Protein AF-A0AAW1NKR0-F1 (afdb_monomer_lite)

Structure (mmCIF, N/CA/C/O backbone):
data_AF-A0AAW1NKR0-F1
#
_entry.id   AF-A0AAW1NKR0-F1
#
loop_
_atom_site.group_PDB
_atom_site.id
_atom_site.type_symbol
_atom_site.label_atom_id
_atom_site.label_alt_id
_atom_site.label_comp_id
_atom_site.label_asym_id
_atom_site.label_entity_id
_atom_site.label_seq_id
_atom_site.pdbx_PDB_ins_code
_atom_site.Cartn_x
_atom_site.Cartn_y
_atom_site.Cartn_z
_atom_site.occupancy
_atom_site.B_iso_or_equiv
_atom_site.auth_seq_id
_atom_site.auth_comp_id
_atom_site.auth_asym_id
_atom_site.auth_atom_id
_atom_site.pdbx_PDB_model_num
ATOM 1 N N . MET A 1 1 ? -26.639 -20.267 30.878 1.00 44.53 1 MET A N 1
ATOM 2 C CA . MET A 1 1 ? -25.436 -19.594 30.332 1.00 44.53 1 MET A CA 1
ATOM 3 C C . MET A 1 1 ? -24.760 -20.551 29.365 1.00 44.53 1 MET A C 1
ATOM 5 O O . MET A 1 1 ? -24.481 -21.671 29.768 1.00 44.53 1 MET A O 1
ATOM 9 N N . LYS A 1 2 ? -24.568 -20.175 28.093 1.00 48.88 2 LYS A N 1
ATOM 10 C CA . LYS A 1 2 ? -23.784 -21.007 27.164 1.00 48.88 2 LYS A CA 1
ATOM 11 C C . LYS A 1 2 ? -22.306 -20.902 27.568 1.00 48.88 2 LYS A C 1
ATOM 13 O O . LYS A 1 2 ? -21.864 -19.777 27.802 1.00 48.88 2 LYS A O 1
ATOM 18 N N . PRO A 1 3 ? -21.563 -22.015 27.682 1.00 51.84 3 PRO A N 1
ATOM 19 C CA . PRO A 1 3 ? -20.140 -21.959 27.984 1.00 51.84 3 PRO A CA 1
ATOM 20 C C . PRO A 1 3 ? -19.442 -21.137 26.900 1.00 51.84 3 PRO A C 1
ATOM 22 O O . PRO A 1 3 ? -19.613 -21.393 25.705 1.00 51.84 3 PRO A O 1
ATOM 25 N N . VAL A 1 4 ? -18.698 -20.117 27.324 1.00 53.75 4 VAL A N 1
ATOM 26 C CA . VAL A 1 4 ? -17.799 -19.365 26.448 1.00 53.75 4 VAL A CA 1
ATOM 27 C C . VAL A 1 4 ? -16.728 -20.361 26.012 1.00 53.75 4 VAL A C 1
ATOM 29 O O . VAL A 1 4 ? -15.866 -20.725 26.808 1.00 53.75 4 VAL A O 1
ATOM 32 N N . LYS A 1 5 ? -16.848 -20.889 24.787 1.00 53.78 5 LYS A N 1
ATOM 33 C CA . LYS A 1 5 ? -15.846 -21.790 24.206 1.00 53.78 5 LYS A CA 1
ATOM 34 C C . LYS A 1 5 ? -14.480 -21.098 24.238 1.00 53.78 5 LYS A C 1
ATOM 36 O O . LYS A 1 5 ? -14.404 -19.884 24.057 1.00 53.78 5 LYS A O 1
ATOM 41 N N . ALA A 1 6 ? -13.447 -21.879 24.545 1.00 50.78 6 ALA A N 1
ATOM 42 C CA . ALA A 1 6 ? -12.093 -21.425 24.832 1.00 50.78 6 ALA A CA 1
ATOM 43 C C . ALA A 1 6 ? -11.589 -20.412 23.790 1.00 50.78 6 ALA A C 1
ATOM 45 O O . ALA A 1 6 ? -11.436 -20.716 22.615 1.00 50.78 6 ALA A O 1
ATOM 46 N N . VAL A 1 7 ? -11.346 -19.193 24.263 1.00 56.97 7 VAL A N 1
ATOM 47 C CA . VAL A 1 7 ? -10.997 -18.002 23.474 1.00 56.97 7 VAL A CA 1
ATOM 48 C C . VAL A 1 7 ? -9.536 -18.004 22.993 1.00 56.97 7 VAL A C 1
ATOM 50 O O . VAL A 1 7 ? -9.164 -17.205 22.135 1.00 56.97 7 VAL A O 1
ATOM 53 N N . ASP A 1 8 ? -8.676 -18.865 23.542 1.00 57.19 8 ASP A N 1
ATOM 54 C CA . ASP A 1 8 ? -7.238 -18.804 23.248 1.00 57.19 8 ASP A CA 1
ATOM 55 C C . ASP A 1 8 ? -6.857 -19.365 21.867 1.00 57.19 8 ASP A C 1
ATOM 57 O O . ASP A 1 8 ? -5.881 -18.886 21.285 1.00 57.19 8 ASP A O 1
ATOM 61 N N . GLU A 1 9 ? -7.646 -20.275 21.278 1.00 55.16 9 GLU A N 1
ATOM 62 C CA . GLU A 1 9 ? -7.376 -20.765 19.914 1.00 55.16 9 GLU A CA 1
ATOM 63 C C . GLU A 1 9 ? -7.583 -19.683 18.839 1.00 55.16 9 GLU A C 1
ATOM 65 O O . GLU A 1 9 ? -6.919 -19.697 17.808 1.00 55.16 9 GLU A O 1
ATOM 70 N N . ASP A 1 10 ? -8.402 -18.661 19.089 1.00 66.19 10 ASP A N 1
ATOM 71 C CA . ASP A 1 10 ? -8.701 -17.638 18.078 1.00 66.19 10 ASP A CA 1
ATOM 72 C C . ASP A 1 10 ? -7.603 -16.564 17.940 1.00 66.19 10 ASP A C 1
ATOM 74 O O . ASP A 1 10 ? -7.583 -15.785 16.976 1.00 66.19 10 ASP A O 1
ATOM 78 N N . ARG A 1 11 ? -6.664 -16.482 18.894 1.00 68.50 11 ARG A N 1
ATOM 79 C CA . ARG A 1 11 ? -5.670 -15.394 18.945 1.00 68.50 11 ARG A CA 1
ATOM 80 C C . ARG A 1 11 ? -4.613 -15.509 17.852 1.00 68.50 11 ARG A C 1
ATOM 82 O O . ARG A 1 11 ? -4.328 -14.516 17.180 1.00 68.50 11 ARG A O 1
ATOM 89 N N . TRP A 1 12 ? -4.050 -16.700 17.654 1.00 73.19 12 TRP A N 1
ATOM 90 C CA . TRP A 1 12 ? -3.050 -16.933 16.607 1.00 73.19 12 TRP A CA 1
ATOM 91 C C . TRP A 1 12 ? -3.692 -16.862 15.220 1.00 73.19 12 TRP A C 1
ATOM 93 O O . TRP A 1 12 ? -3.146 -16.208 14.331 1.00 73.19 12 TRP A O 1
ATOM 103 N N . LEU A 1 13 ? -4.901 -17.416 15.080 1.00 77.00 13 LEU A N 1
ATOM 104 C CA . LEU A 1 13 ? -5.716 -17.336 13.871 1.00 77.00 13 LEU A CA 1
ATOM 105 C C . LEU A 1 13 ? -5.988 -15.888 13.473 1.00 77.00 13 LEU A C 1
ATOM 107 O O . LEU A 1 13 ? -5.824 -15.555 12.309 1.00 77.00 13 LEU A O 1
ATOM 111 N N . THR A 1 14 ? -6.298 -14.996 14.417 1.00 73.56 14 THR A N 1
ATOM 112 C CA . THR A 1 14 ? -6.519 -13.568 14.125 1.00 73.56 14 THR A CA 1
ATOM 113 C C . THR A 1 14 ? -5.266 -12.883 13.570 1.00 73.56 14 THR A C 1
ATOM 115 O O . THR A 1 14 ? -5.358 -12.096 12.622 1.00 73.56 14 THR A O 1
ATOM 118 N N . CYS A 1 15 ? -4.088 -13.181 14.126 1.00 75.19 15 CYS A N 1
ATOM 119 C CA . CYS A 1 15 ? -2.818 -12.660 13.615 1.00 75.19 15 CYS A CA 1
ATOM 120 C C . CYS A 1 15 ? -2.495 -13.215 12.227 1.00 75.19 15 CYS A C 1
ATOM 122 O O . CYS A 1 15 ? -2.075 -12.463 11.347 1.00 75.19 15 CYS A O 1
ATOM 124 N N . LEU A 1 16 ? -2.745 -14.508 12.013 1.00 79.88 16 LEU A N 1
ATOM 125 C CA . LEU A 1 16 ? -2.577 -15.156 10.718 1.00 79.88 16 LEU A CA 1
ATOM 126 C C . LEU A 1 16 ? -3.521 -14.541 9.676 1.00 79.88 16 LEU A C 1
ATOM 128 O O . LEU A 1 16 ? -3.085 -14.130 8.605 1.00 79.88 16 LEU A O 1
ATOM 132 N N . TYR A 1 17 ? -4.794 -14.369 10.027 1.00 79.19 17 TYR A N 1
ATOM 133 C CA . TYR A 1 17 ? -5.806 -13.752 9.173 1.00 79.19 17 TYR A CA 1
ATOM 134 C C . TYR A 1 17 ? -5.450 -12.306 8.829 1.00 79.19 17 TYR A C 1
ATOM 136 O O . TYR A 1 17 ? -5.592 -11.888 7.690 1.00 79.19 17 TYR A O 1
ATOM 144 N N . SER A 1 18 ? -4.920 -11.547 9.788 1.00 79.75 18 SER A N 1
ATOM 145 C CA . SER A 1 18 ? -4.473 -10.169 9.551 1.00 79.75 18 SER A CA 1
ATOM 146 C C . SER A 1 18 ? -3.235 -10.096 8.654 1.00 79.75 18 SER A C 1
ATOM 148 O O . SER A 1 18 ? -3.031 -9.088 7.983 1.00 79.75 18 SER A O 1
ATOM 150 N N . ARG A 1 19 ? -2.409 -11.150 8.629 1.00 77.81 19 ARG A N 1
ATOM 151 C CA . ARG A 1 19 ? -1.228 -11.248 7.764 1.00 77.81 19 ARG A CA 1
ATOM 152 C C . ARG A 1 19 ? -1.582 -11.672 6.340 1.00 77.81 19 ARG A C 1
ATOM 154 O O . ARG A 1 19 ? -1.070 -11.073 5.403 1.00 77.81 19 ARG A O 1
ATOM 161 N N . TYR A 1 20 ? -2.429 -12.686 6.182 1.00 83.50 20 TYR A N 1
ATOM 162 C CA . TYR A 1 20 ? -2.741 -13.282 4.877 1.00 83.50 20 TYR A CA 1
ATOM 163 C C . TYR A 1 20 ? -3.999 -12.699 4.220 1.00 83.50 20 TYR A C 1
ATOM 165 O O . TYR A 1 20 ? -4.106 -12.690 2.999 1.00 83.50 20 TYR A O 1
ATOM 173 N N . LEU A 1 21 ? -4.942 -12.184 5.013 1.00 84.12 21 LEU A N 1
ATOM 174 C CA . LEU A 1 21 ? -6.218 -11.613 4.567 1.00 84.12 21 LEU A CA 1
ATOM 175 C C . LEU A 1 21 ? -6.488 -10.253 5.251 1.00 84.12 21 LEU A C 1
ATOM 177 O O . LEU A 1 21 ? -7.535 -10.060 5.888 1.00 84.12 21 LEU A O 1
ATOM 181 N N . PRO A 1 22 ? -5.567 -9.274 5.122 1.00 79.75 22 PRO A N 1
ATOM 182 C CA . PRO A 1 22 ? -5.670 -7.985 5.808 1.00 79.75 22 PRO A CA 1
ATOM 183 C C . PRO A 1 22 ? -6.947 -7.216 5.444 1.00 79.75 22 PRO A C 1
ATOM 185 O O . PRO A 1 22 ? -7.527 -6.553 6.301 1.00 79.75 22 PRO A O 1
ATOM 188 N N . CYS A 1 23 ? -7.448 -7.349 4.210 1.00 79.88 23 CYS A N 1
ATOM 189 C CA . CYS A 1 23 ? -8.689 -6.706 3.772 1.00 79.88 23 CYS A CA 1
ATOM 190 C C . CYS A 1 23 ? -9.921 -7.209 4.543 1.00 79.88 23 CYS A C 1
ATOM 192 O O . CYS A 1 23 ? -10.756 -6.407 4.964 1.00 79.88 23 CYS A O 1
ATOM 194 N N . VAL A 1 24 ? -10.020 -8.520 4.784 1.00 81.31 24 VAL A N 1
ATOM 195 C CA . VAL A 1 24 ? -11.147 -9.134 5.502 1.00 81.31 24 VAL A CA 1
ATOM 196 C C . VAL A 1 24 ? -11.080 -8.804 6.988 1.00 81.31 24 VAL A C 1
ATOM 198 O O . VAL A 1 24 ? -12.100 -8.484 7.603 1.00 81.31 24 VAL A O 1
ATOM 201 N N . ALA A 1 25 ? -9.883 -8.826 7.573 1.00 83.12 25 ALA A N 1
ATOM 202 C CA . ALA A 1 25 ? -9.690 -8.442 8.965 1.00 83.12 25 ALA A CA 1
ATOM 203 C C . ALA A 1 25 ? -9.980 -6.941 9.182 1.00 83.12 25 ALA A C 1
ATOM 205 O O . ALA A 1 25 ? -10.711 -6.584 10.110 1.00 83.12 25 ALA A O 1
ATOM 206 N N . PHE A 1 26 ? -9.546 -6.064 8.269 1.00 83.94 26 PHE A N 1
ATOM 207 C CA . PHE A 1 26 ? -9.890 -4.640 8.291 1.00 83.94 26 PHE A CA 1
ATOM 208 C C . PHE A 1 26 ? -11.403 -4.419 8.161 1.00 83.94 26 PHE A C 1
ATOM 210 O O . PHE A 1 26 ? -12.001 -3.695 8.961 1.00 83.94 26 PHE A O 1
ATOM 217 N N . ALA A 1 27 ? -12.056 -5.078 7.200 1.00 79.94 27 ALA A N 1
ATOM 218 C CA . ALA A 1 27 ? -13.508 -5.046 7.010 1.00 79.94 27 ALA A CA 1
ATOM 219 C C . ALA A 1 27 ? -14.278 -5.547 8.247 1.00 79.94 27 ALA A C 1
ATOM 221 O O . ALA A 1 27 ? -15.289 -4.968 8.646 1.00 79.94 27 ALA A O 1
ATOM 222 N N . SER A 1 28 ? -13.779 -6.588 8.907 1.00 82.75 28 SER A N 1
ATOM 223 C CA . SER A 1 28 ? -14.388 -7.137 10.121 1.00 82.75 28 SER A CA 1
ATOM 224 C C . SER A 1 28 ? -14.302 -6.156 11.290 1.00 82.75 28 SER A C 1
ATOM 226 O O . SER A 1 28 ? -15.307 -5.899 11.959 1.00 82.75 28 SER A O 1
ATOM 228 N N . ASN A 1 29 ? -13.137 -5.534 11.493 1.00 84.12 29 ASN A N 1
ATOM 229 C CA . ASN A 1 29 ? -12.949 -4.486 12.502 1.00 84.12 29 ASN A CA 1
ATOM 230 C C . ASN A 1 29 ? -13.819 -3.262 12.208 1.00 84.12 29 ASN A C 1
ATOM 232 O O . ASN A 1 29 ? -14.378 -2.648 13.119 1.00 84.12 29 ASN A O 1
ATOM 236 N N . SER A 1 30 ? -14.007 -2.963 10.922 1.00 80.75 30 SER A N 1
ATOM 237 C CA . SER A 1 30 ? -14.878 -1.891 10.452 1.00 80.75 30 SER A CA 1
ATOM 238 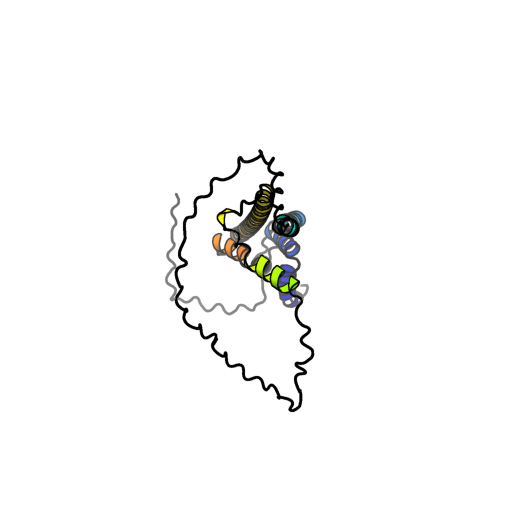C C . SER A 1 30 ? -16.305 -2.034 10.937 1.00 80.75 30 SER A C 1
ATOM 240 O O . SER A 1 30 ? -16.845 -1.127 11.575 1.00 80.75 30 SER A O 1
ATOM 242 N N . LYS A 1 31 ? -16.888 -3.199 10.647 1.00 81.56 31 LYS A N 1
ATOM 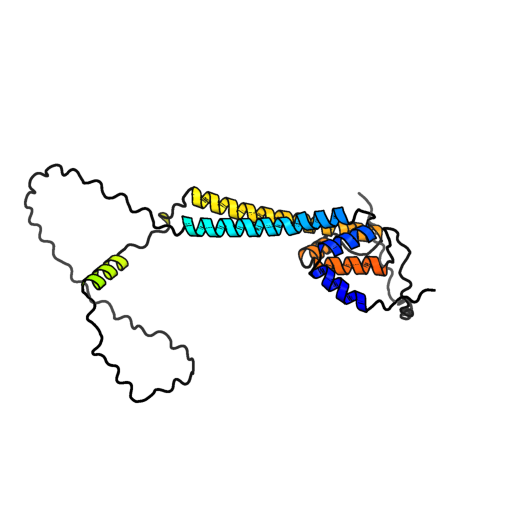243 C CA . LYS A 1 31 ? -18.264 -3.533 10.990 1.00 81.56 31 LYS A CA 1
ATOM 244 C C . LYS A 1 31 ? -18.466 -3.479 12.502 1.00 81.56 31 LYS A C 1
ATOM 246 O O . LYS A 1 31 ? -19.413 -2.858 12.978 1.00 81.56 31 LYS A O 1
ATOM 251 N N . ARG A 1 32 ? -17.526 -4.066 13.253 1.00 81.31 32 ARG A N 1
ATOM 252 C CA . ARG A 1 32 ? -17.563 -4.115 14.720 1.00 81.31 32 ARG A CA 1
ATOM 253 C C . ARG A 1 32 ? -17.467 -2.730 15.355 1.00 81.31 32 ARG A C 1
ATOM 255 O O . ARG A 1 32 ? -18.200 -2.466 16.293 1.00 81.31 32 ARG A O 1
ATOM 262 N N . GLY A 1 33 ? -16.599 -1.845 14.867 1.00 77.31 33 GLY A N 1
ATOM 263 C CA . GLY A 1 33 ? -16.342 -0.552 15.511 1.00 77.31 33 GLY A CA 1
ATOM 264 C C . GLY A 1 33 ? -17.253 0.601 15.081 1.00 77.31 33 GLY A C 1
ATOM 265 O O . GLY A 1 33 ? -17.670 1.424 15.906 1.00 77.31 33 GLY A O 1
ATOM 266 N N . LEU A 1 34 ? -17.554 0.683 13.782 1.00 79.38 34 LEU A N 1
ATOM 267 C CA . LEU A 1 34 ? -18.109 1.887 13.154 1.00 79.38 34 LEU A CA 1
ATOM 268 C C . LEU A 1 34 ? -19.495 1.699 12.521 1.00 79.38 34 LEU A C 1
ATOM 270 O O . LEU A 1 34 ? -19.998 2.656 11.944 1.00 79.38 34 LEU A O 1
ATOM 274 N N . ARG A 1 35 ? -20.137 0.523 12.640 1.00 82.88 35 ARG A N 1
ATOM 275 C CA . ARG A 1 35 ? -21.450 0.232 12.010 1.00 82.88 35 ARG A CA 1
ATOM 276 C C . ARG A 1 35 ? -21.483 0.425 10.489 1.00 82.88 35 ARG A C 1
ATOM 278 O O . ARG A 1 35 ? -22.546 0.549 9.892 1.00 82.88 35 ARG A O 1
ATOM 285 N N . SER A 1 36 ? -20.327 0.440 9.845 1.00 83.62 36 SER A N 1
ATOM 286 C CA . SER A 1 36 ? -20.216 0.642 8.409 1.00 83.62 36 SER A CA 1
ATOM 287 C C . SER A 1 36 ? -20.220 -0.682 7.645 1.00 83.62 36 SER A C 1
ATOM 289 O O . SER A 1 36 ? -19.942 -1.748 8.204 1.00 83.62 36 SER A O 1
ATOM 291 N N . SER A 1 37 ? -20.533 -0.617 6.346 1.00 87.25 37 SER A N 1
ATOM 292 C CA . SER A 1 37 ? -20.538 -1.797 5.478 1.00 87.25 37 SER A CA 1
ATOM 293 C C . SER A 1 37 ? -19.139 -2.433 5.427 1.00 87.25 37 SER A C 1
ATOM 295 O O . SER A 1 37 ? -18.186 -1.761 5.015 1.00 87.25 37 SER A O 1
ATOM 297 N N . PRO A 1 38 ? -18.978 -3.714 5.817 1.00 84.62 38 PRO A N 1
ATOM 298 C CA . PRO A 1 38 ? -17.682 -4.393 5.765 1.00 84.62 38 PRO A CA 1
ATOM 299 C C . PRO A 1 38 ? -17.153 -4.474 4.331 1.00 84.62 38 PRO A C 1
ATOM 301 O O . PRO A 1 38 ? -15.963 -4.270 4.106 1.00 84.62 38 PRO A O 1
ATOM 304 N N . TRP A 1 39 ? -18.045 -4.698 3.362 1.00 87.31 39 TRP A N 1
ATOM 305 C CA . TRP A 1 39 ? -17.707 -4.784 1.944 1.00 87.31 39 TRP A CA 1
ATOM 306 C C . TRP A 1 39 ? -17.063 -3.501 1.434 1.00 87.31 39 TRP A C 1
ATOM 308 O O . TRP A 1 39 ? -16.012 -3.562 0.806 1.00 87.31 39 TRP A O 1
ATOM 318 N N . LEU A 1 40 ? -17.630 -2.341 1.782 1.00 87.44 40 LEU A N 1
ATOM 319 C CA . LEU A 1 40 ? -17.091 -1.047 1.364 1.00 87.44 40 LEU A CA 1
ATOM 320 C C . LEU A 1 40 ? -15.651 -0.855 1.856 1.00 87.44 40 LEU A C 1
ATOM 322 O O . LEU A 1 40 ? -14.781 -0.463 1.087 1.00 87.44 40 LEU A O 1
ATOM 326 N N . HIS A 1 41 ? -15.381 -1.161 3.126 1.00 84.69 41 HIS A N 1
ATOM 327 C CA . HIS A 1 41 ? -14.039 -1.004 3.690 1.00 84.69 41 HIS A CA 1
ATOM 328 C C . HIS A 1 41 ? -13.044 -2.044 3.181 1.00 84.69 41 HIS A C 1
ATOM 330 O O . HIS A 1 41 ? -11.875 -1.710 3.006 1.00 84.69 41 HIS A O 1
ATOM 336 N N . GLY A 1 42 ? -13.488 -3.280 2.949 1.00 83.81 42 GLY A N 1
ATOM 337 C CA . GLY A 1 42 ? -12.657 -4.327 2.359 1.00 83.81 42 GLY A CA 1
ATOM 338 C C . GLY A 1 42 ? -12.259 -3.988 0.924 1.00 83.81 42 GLY A C 1
ATOM 339 O O . GLY A 1 42 ? -11.078 -4.051 0.596 1.00 83.81 42 GLY A O 1
ATOM 340 N N . ILE A 1 43 ? -13.221 -3.550 0.104 1.00 85.62 43 ILE A N 1
ATOM 341 C CA . ILE A 1 43 ? -12.972 -3.086 -1.268 1.00 85.62 43 ILE A CA 1
ATOM 342 C C . ILE A 1 43 ? -12.062 -1.863 -1.249 1.00 85.62 43 ILE A C 1
ATOM 344 O O . ILE A 1 43 ? -11.066 -1.852 -1.958 1.00 85.62 43 ILE A O 1
ATOM 348 N N . LEU A 1 44 ? -12.338 -0.865 -0.405 1.00 85.50 44 LEU A N 1
ATOM 349 C CA . LEU A 1 44 ? -11.493 0.324 -0.309 1.00 85.50 44 LEU A CA 1
ATOM 350 C C . LEU A 1 44 ? -10.054 -0.035 0.088 1.00 85.50 44 LEU A C 1
ATOM 352 O O . LEU A 1 44 ? -9.113 0.492 -0.492 1.00 85.50 44 LEU A O 1
ATOM 356 N N . PHE A 1 45 ? -9.867 -0.969 1.024 1.00 83.56 45 PHE A N 1
ATOM 357 C CA . PHE A 1 45 ? -8.540 -1.464 1.387 1.00 83.56 45 PHE A CA 1
ATOM 358 C C . PHE A 1 45 ? -7.850 -2.162 0.207 1.00 83.56 45 PHE A C 1
ATOM 360 O O . PHE A 1 45 ? -6.683 -1.891 -0.063 1.00 83.56 45 PHE A O 1
ATOM 367 N N . LEU A 1 46 ? -8.561 -3.032 -0.517 1.00 83.31 46 LEU A N 1
ATOM 368 C CA . LEU A 1 46 ? -8.031 -3.724 -1.697 1.00 83.31 46 LEU A CA 1
ATOM 369 C C . LEU A 1 46 ? -7.688 -2.764 -2.833 1.00 83.31 46 LEU A C 1
ATOM 371 O O . LEU A 1 46 ? -6.665 -2.939 -3.480 1.00 83.31 46 LEU A O 1
ATOM 375 N N . VAL A 1 47 ? -8.499 -1.738 -3.067 1.00 82.94 47 VAL A N 1
ATOM 376 C CA . VAL A 1 47 ? -8.200 -0.715 -4.069 1.00 82.94 47 VAL A CA 1
ATOM 377 C C . VAL A 1 47 ? -6.948 0.054 -3.651 1.00 82.94 47 VAL A C 1
ATOM 379 O O . VAL A 1 47 ? -6.012 0.155 -4.431 1.00 82.94 47 VAL A O 1
ATOM 382 N N . LEU A 1 48 ? -6.868 0.520 -2.406 1.00 80.06 48 LEU A N 1
ATOM 383 C CA . LEU A 1 48 ? -5.748 1.350 -1.954 1.00 80.06 48 LEU A CA 1
ATOM 384 C C . LEU A 1 48 ? -4.414 0.588 -1.844 1.00 80.06 48 LEU A C 1
ATOM 386 O O . LEU A 1 48 ? -3.369 1.140 -2.185 1.00 80.06 48 LEU A O 1
ATOM 390 N N . PHE A 1 49 ? -4.427 -0.668 -1.387 1.00 78.44 49 PHE A N 1
ATOM 391 C CA . PHE A 1 49 ? -3.210 -1.479 -1.228 1.00 78.44 49 PHE A CA 1
ATOM 392 C C . PHE A 1 49 ? -2.940 -2.412 -2.417 1.00 78.44 49 PHE A C 1
ATOM 394 O O . PHE A 1 49 ? -1.792 -2.586 -2.817 1.00 78.44 49 PHE A O 1
ATOM 401 N N . GLY A 1 50 ? -3.982 -3.013 -2.989 1.00 79.44 50 GLY A N 1
ATOM 402 C CA . GLY A 1 50 ? -3.877 -3.990 -4.074 1.00 79.44 50 GLY A CA 1
ATOM 403 C C . GLY A 1 50 ? -3.689 -3.357 -5.450 1.00 79.44 50 GLY A C 1
ATOM 404 O O . GLY A 1 50 ? -2.811 -3.801 -6.186 1.00 79.44 50 GLY A O 1
ATOM 405 N N . MET A 1 51 ? -4.430 -2.292 -5.796 1.00 75.38 51 MET A N 1
ATOM 406 C CA . MET A 1 51 ? -4.203 -1.604 -7.081 1.00 75.38 51 MET A CA 1
ATOM 407 C C . MET A 1 51 ? -2.840 -0.923 -7.103 1.00 75.38 51 MET A C 1
ATOM 409 O O . MET A 1 51 ? -2.169 -0.967 -8.126 1.00 75.38 51 MET A O 1
ATOM 413 N N . ALA A 1 52 ? -2.392 -0.360 -5.976 1.00 74.94 52 ALA A N 1
ATOM 414 C CA . ALA A 1 52 ? -1.046 0.195 -5.866 1.00 74.94 52 ALA A CA 1
ATOM 415 C C . ALA A 1 52 ? 0.016 -0.862 -6.193 1.00 74.94 52 ALA A C 1
ATOM 417 O O . ALA A 1 52 ? 0.885 -0.626 -7.023 1.00 74.94 52 ALA A O 1
ATOM 418 N N . TYR A 1 53 ? -0.095 -2.056 -5.608 1.00 79.31 53 TYR A N 1
ATOM 419 C CA . TYR A 1 53 ? 0.826 -3.152 -5.894 1.00 79.31 53 TYR A CA 1
ATOM 420 C C . TYR A 1 53 ? 0.761 -3.616 -7.358 1.00 79.31 53 TYR A C 1
ATOM 422 O O . TYR A 1 53 ? 1.797 -3.798 -7.992 1.00 79.31 53 TYR A O 1
ATOM 430 N N . TRP A 1 54 ? -0.442 -3.768 -7.918 1.00 81.94 54 TRP A N 1
ATOM 431 C CA . TRP A 1 54 ? -0.623 -4.218 -9.301 1.00 81.94 54 TRP A CA 1
ATOM 432 C C . TRP A 1 54 ? -0.096 -3.205 -10.326 1.00 81.94 54 TRP A C 1
ATOM 434 O O . TRP A 1 54 ? 0.593 -3.586 -11.274 1.00 81.94 54 TRP A O 1
ATOM 444 N N . VAL A 1 55 ? -0.358 -1.912 -10.110 1.00 77.75 55 VAL A N 1
ATOM 445 C CA . VAL A 1 55 ? 0.173 -0.822 -10.940 1.00 77.75 55 VAL A CA 1
ATOM 446 C C . VAL A 1 55 ? 1.694 -0.752 -10.817 1.00 77.75 55 VAL A C 1
ATOM 448 O O . VAL A 1 55 ? 2.362 -0.646 -11.841 1.00 77.75 55 VAL A O 1
ATOM 451 N N . ALA A 1 56 ? 2.252 -0.889 -9.607 1.00 77.81 56 ALA A N 1
ATOM 452 C CA . ALA A 1 56 ? 3.700 -0.941 -9.399 1.00 77.81 56 ALA A CA 1
ATOM 453 C C . ALA A 1 56 ? 4.344 -2.080 -10.196 1.00 77.81 56 ALA A C 1
ATOM 455 O O . ALA A 1 56 ? 5.301 -1.861 -10.933 1.00 77.81 56 ALA A O 1
ATOM 456 N N . ALA A 1 57 ? 3.801 -3.293 -10.064 1.00 80.94 57 ALA A N 1
ATOM 457 C CA . ALA A 1 57 ? 4.328 -4.484 -10.719 1.00 80.94 57 ALA A CA 1
ATOM 458 C C . ALA A 1 57 ? 4.244 -4.373 -12.247 1.00 80.94 57 ALA A C 1
ATOM 460 O O . ALA A 1 57 ? 5.210 -4.680 -12.943 1.00 80.94 57 ALA A O 1
ATOM 461 N N . SER A 1 58 ? 3.117 -3.877 -12.764 1.00 82.00 58 SER A N 1
ATOM 462 C CA . SER A 1 58 ? 2.910 -3.699 -14.204 1.00 82.00 58 SER A CA 1
ATOM 463 C C . SER A 1 58 ? 3.819 -2.612 -14.777 1.00 82.00 58 SER A C 1
ATOM 465 O O . SER A 1 58 ? 4.418 -2.806 -15.832 1.00 82.00 58 SER A O 1
ATOM 467 N N . ALA A 1 59 ? 3.980 -1.490 -14.069 1.00 78.88 59 ALA A N 1
ATOM 468 C CA . ALA A 1 59 ? 4.876 -0.415 -14.482 1.00 78.88 59 ALA A CA 1
ATOM 469 C C . ALA A 1 59 ? 6.348 -0.838 -14.424 1.00 78.88 59 ALA A C 1
ATOM 471 O O . ALA A 1 59 ? 7.105 -0.519 -15.335 1.00 78.88 59 ALA A O 1
ATOM 472 N N . LEU A 1 60 ? 6.749 -1.589 -13.394 1.00 80.88 60 LEU A N 1
ATOM 473 C CA . LEU A 1 60 ? 8.100 -2.133 -13.271 1.00 80.88 60 LEU A CA 1
ATOM 474 C C . LEU A 1 60 ? 8.406 -3.119 -14.405 1.00 80.88 60 LEU A C 1
ATOM 476 O O . LEU A 1 60 ? 9.474 -3.030 -15.001 1.00 80.88 60 LEU A O 1
ATOM 480 N N . ALA A 1 61 ? 7.466 -4.010 -14.734 1.00 81.12 61 ALA A N 1
ATOM 481 C CA . ALA A 1 61 ? 7.610 -4.949 -15.844 1.00 81.12 61 ALA A CA 1
ATOM 482 C C . ALA A 1 61 ? 7.674 -4.230 -17.202 1.00 81.12 61 ALA A C 1
ATOM 484 O O . ALA A 1 61 ? 8.546 -4.511 -18.018 1.00 81.12 61 ALA A O 1
ATOM 485 N N . ALA A 1 62 ? 6.793 -3.258 -17.448 1.00 77.94 62 ALA A N 1
ATOM 486 C CA . ALA A 1 62 ? 6.804 -2.498 -18.696 1.00 77.94 62 ALA A CA 1
ATOM 487 C C . ALA A 1 62 ? 8.072 -1.639 -18.841 1.00 77.94 62 ALA A C 1
ATOM 489 O O . ALA A 1 62 ? 8.641 -1.544 -19.928 1.00 77.94 62 ALA A O 1
ATOM 490 N N . ALA A 1 63 ? 8.534 -1.023 -17.752 1.00 77.12 63 ALA A N 1
ATOM 491 C CA . ALA A 1 63 ? 9.746 -0.218 -17.759 1.00 77.12 63 ALA A CA 1
ATOM 492 C C . ALA A 1 63 ? 10.997 -1.078 -17.944 1.00 77.12 63 ALA A C 1
ATOM 494 O O . ALA A 1 63 ? 11.859 -0.701 -18.729 1.00 77.12 63 ALA A O 1
ATOM 495 N N . SER A 1 64 ? 11.101 -2.239 -17.290 1.00 77.38 64 SER A N 1
ATOM 496 C CA . SER A 1 64 ? 12.279 -3.101 -17.430 1.00 77.38 64 SER A CA 1
ATOM 497 C C . SER A 1 64 ? 12.446 -3.609 -18.861 1.00 77.38 64 SER A C 1
ATOM 499 O O . SER A 1 64 ? 13.554 -3.561 -19.389 1.00 77.38 64 SER A O 1
ATOM 501 N N . HIS A 1 65 ? 11.354 -4.004 -19.522 1.00 77.69 65 HIS A N 1
ATOM 502 C CA . HIS A 1 65 ? 11.398 -4.430 -20.920 1.00 77.69 65 HIS A CA 1
ATOM 503 C C . HIS A 1 65 ? 11.795 -3.292 -21.865 1.00 77.69 65 HIS A C 1
ATOM 505 O O . HIS A 1 65 ? 12.673 -3.479 -22.705 1.00 77.69 65 HIS A O 1
ATOM 511 N N . ASN A 1 66 ? 11.201 -2.107 -21.707 1.00 73.44 66 ASN A N 1
ATOM 512 C CA . ASN A 1 66 ? 11.481 -0.986 -22.603 1.00 73.44 66 ASN A CA 1
ATOM 513 C C . ASN A 1 66 ? 12.871 -0.390 -22.374 1.00 73.44 66 ASN A C 1
ATOM 515 O O . ASN A 1 66 ? 13.577 -0.131 -23.344 1.00 73.44 66 ASN A O 1
ATOM 519 N N . VAL A 1 67 ? 13.296 -0.214 -21.120 1.00 73.75 67 VAL A N 1
ATOM 520 C CA . VAL A 1 67 ? 14.614 0.343 -20.783 1.00 73.75 67 VAL A CA 1
ATOM 521 C C . VAL A 1 67 ? 15.726 -0.598 -21.237 1.00 73.75 67 VAL A C 1
ATOM 523 O O . VAL A 1 67 ? 16.689 -0.136 -21.838 1.00 73.75 67 VAL A O 1
ATOM 526 N N . LEU A 1 68 ? 15.595 -1.914 -21.031 1.00 73.75 68 LEU A N 1
ATOM 527 C CA . LEU A 1 68 ? 16.603 -2.863 -21.517 1.00 73.75 68 LEU A CA 1
ATOM 528 C C . LEU A 1 68 ? 16.674 -2.893 -23.048 1.00 73.75 68 LEU A C 1
ATOM 530 O O . LEU A 1 68 ? 17.768 -3.020 -23.587 1.00 73.75 68 LEU A O 1
ATOM 534 N N . ALA A 1 69 ? 15.541 -2.755 -23.740 1.00 71.50 69 ALA A N 1
ATOM 535 C CA . ALA A 1 69 ? 15.504 -2.765 -25.201 1.00 71.50 69 ALA A CA 1
ATOM 536 C C . ALA A 1 69 ? 16.039 -1.467 -25.832 1.00 71.50 69 ALA A C 1
ATOM 538 O O . ALA A 1 69 ? 16.727 -1.526 -26.846 1.00 71.50 69 ALA A O 1
ATOM 539 N N . THR A 1 70 ? 15.749 -0.304 -25.239 1.00 70.00 70 THR A N 1
ATOM 540 C CA . THR A 1 70 ? 16.145 1.001 -25.803 1.00 70.00 70 THR A CA 1
ATOM 541 C C . THR A 1 70 ? 17.515 1.482 -25.335 1.00 70.00 70 THR A C 1
ATOM 543 O O . THR A 1 70 ? 18.219 2.114 -26.116 1.00 70.00 70 THR A O 1
ATOM 546 N N . CYS A 1 71 ? 17.935 1.168 -24.106 1.00 67.69 71 CYS A N 1
ATOM 547 C CA . CYS A 1 71 ? 19.223 1.633 -23.580 1.00 67.69 71 CYS A CA 1
ATOM 548 C C . CYS A 1 71 ? 20.399 0.704 -23.909 1.00 67.69 71 CYS A C 1
ATOM 550 O O . CYS A 1 71 ? 21.530 1.176 -23.918 1.00 67.69 71 CYS A O 1
ATOM 552 N N . ASN A 1 72 ? 20.154 -0.581 -24.193 1.00 71.31 72 ASN A N 1
ATOM 553 C CA . ASN A 1 72 ? 21.202 -1.514 -24.638 1.00 71.31 72 ASN A CA 1
ATOM 554 C C . ASN A 1 72 ? 21.200 -1.736 -26.157 1.00 71.31 72 ASN A C 1
ATOM 556 O O . ASN A 1 72 ? 21.889 -2.631 -26.648 1.00 71.31 72 ASN A O 1
ATOM 560 N N . GLY A 1 73 ? 20.400 -0.970 -26.905 1.00 67.88 73 GLY A N 1
ATOM 561 C CA . GLY A 1 73 ? 20.418 -1.036 -28.360 1.00 67.88 73 GLY A CA 1
ATOM 562 C C . GLY A 1 73 ? 21.809 -0.669 -28.892 1.00 67.88 73 GLY A C 1
ATOM 563 O O . GLY A 1 73 ? 22.439 0.240 -28.343 1.00 67.88 73 GLY A O 1
ATOM 564 N N . PRO A 1 74 ? 22.317 -1.358 -29.933 1.00 63.38 74 PRO A N 1
ATOM 565 C CA . PRO A 1 74 ? 23.567 -0.968 -30.568 1.00 63.38 74 PRO A CA 1
ATOM 566 C C . PRO A 1 74 ? 23.467 0.495 -30.995 1.00 63.38 74 PRO A C 1
ATOM 568 O O . PRO A 1 74 ? 22.474 0.898 -31.607 1.00 63.38 74 PRO A O 1
ATOM 571 N N . LEU A 1 75 ? 24.483 1.283 -30.627 1.00 64.50 75 LEU A N 1
ATOM 572 C CA . LEU A 1 75 ? 24.583 2.679 -31.037 1.00 64.50 75 LEU A CA 1
ATOM 573 C C . LEU A 1 75 ? 24.331 2.751 -32.548 1.00 64.50 75 LEU A C 1
ATOM 575 O O . LEU A 1 75 ? 24.902 1.933 -33.280 1.00 64.50 75 LEU A O 1
ATOM 579 N N . PRO A 1 76 ? 23.481 3.681 -33.022 1.00 65.94 76 PRO A N 1
ATOM 580 C CA . PRO A 1 76 ? 23.302 3.868 -34.450 1.00 65.94 76 PRO A CA 1
ATOM 581 C C . PRO A 1 76 ? 24.690 4.051 -35.049 1.00 65.94 76 PRO A C 1
ATOM 583 O O . PRO A 1 76 ? 25.452 4.910 -34.598 1.00 65.94 76 PRO A O 1
ATOM 586 N N . HIS A 1 77 ? 25.045 3.175 -35.994 1.00 66.25 77 HIS A N 1
ATOM 587 C CA . HIS A 1 77 ? 26.334 3.271 -36.657 1.00 66.25 77 HIS A CA 1
ATOM 588 C C . HIS A 1 77 ? 26.488 4.707 -37.158 1.00 66.25 77 HIS A C 1
ATOM 590 O O . HIS A 1 77 ? 25.524 5.248 -37.717 1.00 66.25 77 HIS A O 1
ATOM 596 N N . PRO A 1 78 ? 27.651 5.343 -36.924 1.00 71.88 78 PRO A N 1
ATOM 597 C CA . PRO A 1 78 ? 27.886 6.672 -37.454 1.00 71.88 78 PRO A CA 1
ATOM 598 C C . PRO A 1 78 ? 27.546 6.635 -38.946 1.00 71.88 78 PRO A C 1
ATOM 600 O O . PRO A 1 78 ? 27.889 5.643 -39.603 1.00 71.88 78 PRO A O 1
ATOM 603 N N . PRO A 1 79 ? 26.815 7.639 -39.465 1.00 74.94 79 PRO A N 1
ATOM 604 C CA . PRO A 1 79 ? 26.453 7.669 -40.871 1.00 74.94 79 PRO A CA 1
ATOM 605 C C . PRO A 1 79 ? 27.725 7.417 -41.668 1.00 74.94 79 PRO A C 1
ATOM 607 O O . PRO A 1 79 ? 28.734 8.087 -41.429 1.00 74.94 79 PRO A O 1
ATOM 610 N N . HIS A 1 80 ? 27.697 6.392 -42.529 1.00 72.00 80 HIS A N 1
ATOM 611 C CA . HIS A 1 80 ? 28.841 6.080 -43.373 1.00 72.00 80 HIS A CA 1
ATOM 612 C C . HIS A 1 80 ? 29.305 7.390 -44.001 1.00 72.00 80 HIS A C 1
ATOM 614 O O . HIS A 1 80 ? 28.444 8.124 -44.502 1.00 72.00 80 HIS A O 1
ATOM 620 N N . PRO A 1 81 ? 30.608 7.721 -43.913 1.00 73.62 81 PRO A N 1
ATOM 621 C CA . PRO A 1 81 ? 31.112 8.943 -44.504 1.00 73.62 81 PRO A CA 1
ATOM 622 C C . PRO A 1 81 ? 30.593 8.974 -45.933 1.00 73.62 81 PRO A C 1
ATOM 624 O O . PRO A 1 81 ? 30.816 8.033 -46.701 1.00 73.62 81 PRO A O 1
ATOM 627 N N . HIS A 1 82 ? 29.790 9.999 -46.231 1.00 65.12 82 HIS A N 1
ATOM 628 C CA . HIS A 1 82 ? 29.303 10.224 -47.580 1.00 65.12 82 HIS A CA 1
ATOM 629 C C . HIS A 1 82 ? 30.535 10.143 -48.475 1.00 65.12 82 HIS A C 1
ATOM 631 O O . HIS A 1 82 ? 31.536 10.762 -48.099 1.00 65.12 82 HIS A O 1
ATOM 637 N N . PRO A 1 83 ? 30.510 9.367 -49.575 1.00 71.06 83 PRO A N 1
ATOM 638 C CA . PRO A 1 83 ? 31.650 9.289 -50.469 1.00 71.06 83 PRO A CA 1
ATOM 639 C C . PRO A 1 83 ? 32.021 10.723 -50.801 1.00 71.06 83 PRO A C 1
ATOM 641 O O . PRO A 1 83 ? 31.239 11.447 -51.423 1.00 71.06 83 PRO A O 1
ATOM 644 N N . SER A 1 84 ? 33.156 11.158 -50.259 1.00 63.25 84 SER A N 1
ATOM 645 C CA . SER A 1 84 ? 33.711 12.461 -50.529 1.00 63.25 84 SER A CA 1
ATOM 646 C C . SER A 1 84 ? 33.833 12.494 -52.036 1.00 63.25 84 SER A C 1
ATOM 648 O O . SER A 1 84 ? 34.563 11.692 -52.620 1.00 63.25 84 SER A O 1
ATOM 650 N N . HIS A 1 85 ? 33.038 13.353 -52.675 1.00 61.31 85 HIS A N 1
ATOM 651 C CA . HIS A 1 85 ? 33.297 13.735 -54.046 1.00 61.31 85 HIS A CA 1
ATOM 652 C C . HIS A 1 85 ? 34.710 14.301 -54.020 1.00 61.31 85 HIS A C 1
ATOM 654 O O . HIS A 1 85 ? 34.917 15.436 -53.596 1.00 61.31 85 HIS A O 1
ATOM 660 N N . HIS A 1 86 ? 35.680 13.456 -54.371 1.00 54.00 86 HIS A N 1
ATOM 661 C CA . HIS A 1 86 ? 37.034 13.866 -54.657 1.00 54.00 86 HIS A CA 1
ATOM 662 C C . HIS A 1 86 ? 36.908 14.884 -55.780 1.00 54.00 86 HIS A C 1
ATOM 664 O O . HIS A 1 86 ? 36.733 14.535 -56.948 1.00 54.00 86 HIS A O 1
ATOM 670 N N . HIS A 1 87 ? 36.929 16.160 -55.407 1.00 57.75 87 HIS A N 1
ATOM 671 C CA . HIS A 1 87 ? 37.434 17.160 -56.315 1.00 57.75 87 HIS A CA 1
ATOM 672 C C . HIS A 1 87 ? 38.873 16.729 -56.628 1.00 57.75 87 HIS A C 1
ATOM 674 O O . HIS A 1 87 ? 39.593 16.375 -55.691 1.00 57.75 87 HIS A O 1
ATOM 680 N N . PRO A 1 88 ? 39.268 16.656 -57.908 1.00 62.72 88 PRO A N 1
ATOM 681 C CA . PRO A 1 88 ? 40.642 16.350 -58.266 1.00 62.72 88 PRO A CA 1
ATOM 682 C C . PRO A 1 88 ? 41.536 17.395 -57.600 1.00 62.72 88 PRO A C 1
ATOM 684 O O . PRO A 1 88 ? 41.445 18.579 -57.917 1.00 62.72 88 PRO A O 1
ATOM 687 N N . GLU A 1 89 ? 42.315 16.953 -56.616 1.00 51.59 89 GLU A N 1
ATOM 688 C CA . GLU A 1 89 ? 43.359 17.767 -56.017 1.00 51.59 89 GLU A CA 1
ATOM 689 C C . GLU A 1 89 ? 44.465 17.949 -57.054 1.00 51.59 89 GLU A C 1
ATOM 691 O O . GLU A 1 89 ? 44.909 16.991 -57.697 1.00 51.59 89 GLU A O 1
ATOM 696 N N . ASP A 1 90 ? 44.870 19.203 -57.233 1.00 62.38 90 ASP A N 1
ATOM 697 C CA . ASP A 1 90 ? 46.077 19.562 -57.959 1.00 62.38 90 ASP A CA 1
ATOM 698 C C . ASP A 1 90 ? 47.300 18.871 -57.323 1.00 62.38 90 ASP A C 1
ATOM 700 O O . ASP A 1 90 ? 47.331 18.646 -56.108 1.00 62.38 90 ASP A O 1
ATOM 704 N N . PRO A 1 91 ? 48.313 18.505 -58.127 1.00 60.34 91 PRO A N 1
ATOM 705 C CA . PRO A 1 91 ? 49.461 17.738 -57.661 1.00 60.34 91 PRO A CA 1
ATOM 706 C C . PRO A 1 91 ? 50.208 18.469 -56.530 1.00 60.34 91 PRO A C 1
ATOM 708 O O . PRO A 1 91 ? 50.490 19.664 -56.660 1.00 60.34 91 PRO A O 1
ATOM 711 N N . PRO A 1 92 ? 50.569 17.769 -55.439 1.00 54.81 92 PRO A N 1
ATOM 712 C CA . PRO A 1 92 ? 51.264 18.384 -54.320 1.00 54.81 92 PRO A CA 1
ATOM 713 C C . PRO A 1 92 ? 52.679 18.800 -54.727 1.00 54.81 92 PRO A C 1
ATOM 715 O O . PRO A 1 92 ? 53.429 18.032 -55.336 1.00 54.81 92 PRO A O 1
ATOM 718 N N . ALA A 1 93 ? 53.041 20.029 -54.361 1.00 56.12 93 ALA A N 1
ATOM 719 C CA . ALA A 1 93 ? 54.419 20.486 -54.371 1.00 56.12 93 ALA A CA 1
ATOM 720 C C . ALA A 1 93 ? 55.215 19.702 -53.317 1.00 56.12 93 ALA A C 1
ATOM 722 O O . ALA A 1 93 ? 54.783 19.533 -52.178 1.00 56.12 93 ALA A O 1
ATOM 723 N N . HIS A 1 94 ? 56.356 19.183 -53.758 1.00 50.91 94 HIS A N 1
ATOM 724 C CA . HIS A 1 94 ? 57.329 18.446 -52.966 1.00 50.91 94 HIS A CA 1
ATOM 725 C C . HIS A 1 94 ? 58.062 19.434 -52.052 1.00 50.91 94 HIS A C 1
ATOM 727 O O . HIS A 1 94 ? 58.920 20.169 -52.533 1.00 50.91 94 HIS A O 1
ATOM 733 N N . ASP A 1 95 ? 57.744 19.434 -50.760 1.00 50.25 95 ASP A N 1
ATOM 734 C CA . ASP A 1 95 ? 58.577 20.071 -49.743 1.00 50.25 95 ASP A CA 1
ATOM 735 C C . ASP A 1 95 ? 59.131 18.976 -48.824 1.00 50.25 95 ASP A C 1
ATOM 737 O O . ASP A 1 95 ? 58.431 18.378 -48.004 1.00 50.25 95 ASP A O 1
ATOM 741 N N . ASP A 1 96 ? 60.410 18.672 -49.041 1.00 55.00 96 ASP A N 1
ATOM 742 C CA . ASP A 1 96 ? 61.209 17.743 -48.253 1.00 55.00 96 ASP A CA 1
ATOM 743 C C . ASP A 1 96 ? 61.560 18.388 -46.902 1.00 55.00 96 ASP A C 1
ATOM 745 O O . ASP A 1 96 ? 62.590 19.051 -46.769 1.00 55.00 96 ASP A O 1
ATOM 749 N N . GLU A 1 97 ? 60.731 18.185 -45.875 1.00 58.75 97 GLU A N 1
ATOM 750 C CA . GLU A 1 97 ? 61.077 18.569 -44.502 1.00 58.75 97 GLU A CA 1
ATOM 751 C C . GLU A 1 97 ? 61.293 17.329 -43.620 1.00 58.75 97 GLU A C 1
ATOM 753 O O . GLU A 1 97 ? 60.377 16.619 -43.205 1.00 58.75 97 GLU A O 1
ATOM 758 N N . PHE A 1 98 ? 62.575 17.049 -43.369 1.00 52.75 98 PHE A N 1
ATOM 759 C CA . PHE A 1 98 ? 63.072 16.017 -42.465 1.00 52.75 98 PHE A CA 1
ATOM 760 C C . PHE A 1 98 ? 62.572 16.258 -41.030 1.00 52.75 98 PHE A C 1
ATOM 762 O O . PHE A 1 98 ? 63.081 17.125 -40.318 1.00 52.75 98 PHE A O 1
ATOM 769 N N . HIS A 1 99 ? 61.645 15.428 -40.552 1.00 50.03 99 HIS A N 1
ATOM 770 C CA . HIS A 1 99 ? 61.329 15.346 -39.127 1.00 50.03 99 HIS A CA 1
ATOM 771 C C . HIS A 1 99 ? 62.099 14.209 -38.450 1.00 50.03 99 HIS A C 1
ATOM 773 O O . HIS A 1 99 ? 61.891 13.023 -38.699 1.00 50.03 99 HIS A O 1
ATOM 779 N N . HIS A 1 100 ? 63.004 14.604 -37.555 1.00 55.19 100 HIS A N 1
ATOM 780 C CA . HIS A 1 100 ? 63.689 13.727 -36.616 1.00 55.19 100 HIS A CA 1
ATOM 781 C C . HIS A 1 100 ? 62.703 13.146 -35.589 1.00 55.19 100 HIS A C 1
ATOM 783 O O . HIS A 1 100 ? 62.017 13.882 -34.882 1.00 55.19 100 HIS A O 1
ATOM 789 N N . HIS A 1 101 ? 62.678 11.817 -35.464 1.00 52.28 101 HIS A N 1
ATOM 790 C CA . HIS A 1 101 ? 61.990 11.118 -34.378 1.00 52.28 101 HIS A CA 1
ATOM 791 C C . HIS A 1 101 ? 62.691 11.361 -33.026 1.00 52.28 101 HIS A C 1
ATOM 793 O O . HIS A 1 101 ? 63.902 11.139 -32.931 1.00 52.28 101 HIS A O 1
ATOM 799 N N . PRO A 1 102 ? 61.971 11.729 -31.949 1.00 57.78 102 PRO A N 1
ATOM 800 C CA . PRO A 1 102 ? 62.516 11.672 -30.601 1.00 57.78 102 PRO A CA 1
ATOM 801 C C . PRO A 1 102 ? 62.540 10.226 -30.092 1.00 57.78 102 PRO A C 1
ATOM 803 O O . PRO A 1 102 ? 61.544 9.504 -30.151 1.00 57.78 102 PRO A O 1
ATOM 806 N N . HIS A 1 103 ? 63.681 9.821 -29.539 1.00 52.50 103 HIS A N 1
ATOM 807 C CA . HIS A 1 103 ? 63.817 8.612 -28.734 1.00 52.50 103 HIS A CA 1
ATOM 808 C C . HIS A 1 103 ? 62.997 8.737 -27.440 1.00 52.50 103 HIS A C 1
ATOM 810 O O . HIS A 1 103 ? 63.259 9.612 -26.616 1.00 52.50 103 HIS A O 1
ATOM 816 N N . HIS A 1 104 ? 62.040 7.831 -27.231 1.00 55.31 104 HIS A N 1
ATOM 817 C CA . HIS A 1 104 ? 61.405 7.637 -25.927 1.00 55.31 104 HIS A CA 1
ATOM 818 C C . HIS A 1 104 ? 62.319 6.804 -25.004 1.00 55.31 104 HIS A C 1
ATOM 820 O O . HIS A 1 104 ? 62.866 5.793 -25.453 1.00 55.31 104 HIS A O 1
ATOM 826 N N . PRO A 1 105 ? 62.490 7.180 -23.723 1.00 69.31 105 PRO A N 1
ATOM 827 C CA . PRO A 1 105 ? 63.170 6.342 -22.741 1.00 69.31 105 PRO A CA 1
ATOM 828 C C . PRO A 1 105 ? 62.288 5.150 -22.312 1.00 69.31 105 PRO A C 1
ATOM 830 O O . PRO A 1 105 ? 61.060 5.269 -22.304 1.00 69.31 105 PRO A O 1
ATOM 833 N N . PRO A 1 106 ? 62.887 4.009 -21.924 1.00 61.31 106 PRO A N 1
ATOM 834 C CA . PRO A 1 106 ? 62.146 2.859 -21.413 1.00 61.31 106 PRO A CA 1
ATOM 835 C C . PRO A 1 106 ? 61.503 3.195 -20.060 1.00 61.31 106 PRO A C 1
ATOM 837 O O . PRO A 1 106 ? 62.185 3.587 -19.113 1.00 61.31 106 PRO A O 1
ATOM 840 N N . GLY A 1 107 ? 60.178 3.054 -19.980 1.00 57.81 107 GLY A N 1
ATOM 841 C CA . GLY A 1 107 ? 59.427 3.168 -18.730 1.00 57.81 107 GLY A CA 1
ATOM 842 C C . GLY A 1 107 ? 59.662 1.966 -17.800 1.00 57.81 107 GLY A C 1
ATOM 843 O O . GLY A 1 107 ? 60.049 0.893 -18.269 1.00 57.81 107 GLY A O 1
ATOM 844 N N . PRO A 1 108 ? 59.448 2.127 -16.482 1.00 61.66 108 PRO A N 1
ATOM 845 C CA . PRO A 1 108 ? 59.700 1.081 -15.501 1.00 61.66 108 PRO A CA 1
ATOM 846 C C . PRO A 1 108 ? 58.672 -0.053 -15.591 1.00 61.66 108 PRO A C 1
ATOM 848 O O . PRO A 1 108 ? 57.476 0.170 -15.781 1.00 61.66 108 PRO A O 1
ATOM 851 N N . LEU A 1 109 ? 59.183 -1.273 -15.423 1.00 53.12 109 LEU A N 1
ATOM 852 C CA . LEU A 1 109 ? 58.439 -2.523 -15.322 1.00 53.12 109 LEU A CA 1
ATOM 853 C C . LEU A 1 109 ? 57.472 -2.437 -14.127 1.00 53.12 109 LEU A C 1
ATOM 855 O O . LEU A 1 109 ? 57.904 -2.315 -12.982 1.00 53.12 109 LEU A O 1
ATOM 859 N N . ILE A 1 110 ? 56.167 -2.453 -14.393 1.00 50.50 110 ILE A N 1
ATOM 860 C CA . ILE A 1 110 ? 55.143 -2.536 -13.349 1.00 50.50 110 ILE A CA 1
ATOM 861 C C . ILE A 1 110 ? 55.064 -4.001 -12.918 1.00 50.50 110 ILE A C 1
ATOM 863 O O . ILE A 1 110 ? 54.592 -4.848 -13.677 1.00 50.50 110 ILE A O 1
ATOM 867 N N . ASP A 1 111 ? 55.535 -4.292 -11.708 1.00 46.28 111 ASP A N 1
ATOM 868 C CA . ASP A 1 111 ? 55.365 -5.592 -11.066 1.00 46.28 111 ASP A CA 1
ATOM 869 C C . ASP A 1 111 ? 53.882 -5.832 -10.758 1.00 46.28 111 ASP A C 1
ATOM 871 O O . ASP A 1 111 ? 53.281 -5.208 -9.881 1.00 46.28 111 ASP A O 1
ATOM 875 N N . ILE A 1 112 ? 53.286 -6.774 -11.488 1.00 50.03 112 ILE A N 1
ATOM 876 C CA . ILE A 1 112 ? 51.957 -7.320 -11.214 1.00 50.03 112 ILE A CA 1
ATOM 877 C C . ILE A 1 112 ? 52.109 -8.365 -10.101 1.00 50.03 112 ILE A C 1
ATOM 879 O O . ILE A 1 112 ? 52.079 -9.566 -10.346 1.00 50.03 112 ILE A O 1
ATOM 883 N N . TRP A 1 113 ? 52.291 -7.911 -8.863 1.00 52.75 113 TRP A N 1
ATOM 884 C CA . TRP A 1 113 ? 52.080 -8.740 -7.676 1.00 52.75 113 TRP A CA 1
ATOM 885 C C . TRP A 1 113 ? 50.880 -8.191 -6.910 1.00 52.75 113 TRP A C 1
ATOM 887 O O . TRP A 1 113 ? 50.968 -7.212 -6.171 1.00 52.75 113 TRP A O 1
ATOM 897 N N . GLY A 1 114 ? 49.722 -8.811 -7.139 1.00 51.28 114 GLY A N 1
ATOM 898 C CA . GLY A 1 114 ? 48.542 -8.613 -6.305 1.00 51.28 114 GLY A CA 1
ATOM 899 C C . GLY A 1 114 ? 48.714 -9.325 -4.955 1.00 51.28 114 GLY A C 1
ATOM 900 O O . GLY A 1 114 ? 49.361 -10.370 -4.903 1.00 51.28 114 GLY A O 1
ATOM 901 N N . PRO A 1 115 ? 48.142 -8.794 -3.861 1.00 52.66 115 PRO A N 1
ATOM 902 C CA . PRO A 1 115 ? 48.239 -9.419 -2.549 1.00 52.66 115 PRO A CA 1
ATOM 903 C C . PRO A 1 115 ? 47.484 -10.753 -2.530 1.00 52.66 115 PRO A C 1
ATOM 905 O O . PRO A 1 115 ? 46.267 -10.805 -2.731 1.00 52.66 115 PRO A O 1
ATOM 908 N N . GLU A 1 116 ? 48.224 -11.830 -2.269 1.00 47.78 116 GLU A N 1
ATOM 909 C CA . GLU A 1 116 ? 47.703 -13.167 -1.999 1.00 47.78 116 GLU A CA 1
ATOM 910 C C . GLU A 1 116 ? 46.775 -13.134 -0.778 1.00 47.78 116 GLU A C 1
ATOM 912 O O . GLU A 1 116 ? 47.189 -13.078 0.379 1.00 47.78 116 GLU A O 1
ATOM 917 N N . GLY A 1 117 ? 45.473 -13.146 -1.063 1.00 50.00 117 GLY A N 1
ATOM 918 C CA . GLY A 1 117 ? 44.423 -13.397 -0.091 1.00 50.00 117 GLY A CA 1
ATOM 919 C C . GLY A 1 117 ? 44.383 -14.880 0.255 1.00 50.00 117 GLY A C 1
ATOM 920 O O . GLY A 1 117 ? 43.830 -15.692 -0.486 1.00 50.00 117 GLY A O 1
ATOM 921 N N . ASP A 1 118 ? 44.964 -15.188 1.405 1.00 56.09 118 ASP A N 1
ATOM 922 C CA . ASP A 1 118 ? 45.096 -16.489 2.048 1.00 56.09 118 ASP A CA 1
ATOM 923 C C . ASP A 1 118 ? 43.739 -17.224 2.172 1.00 56.09 118 ASP A C 1
ATOM 925 O O . ASP A 1 118 ? 42.927 -16.978 3.070 1.00 56.09 118 ASP A O 1
ATOM 929 N N . LYS A 1 119 ? 43.456 -18.138 1.236 1.00 52.06 119 LYS A N 1
ATOM 930 C CA . LYS A 1 119 ? 42.398 -19.150 1.373 1.00 52.06 119 LYS A CA 1
ATOM 931 C C . LYS A 1 119 ? 43.020 -20.530 1.274 1.00 52.06 119 LYS A C 1
ATOM 933 O O . LYS A 1 119 ? 43.137 -21.123 0.205 1.00 52.06 119 LYS A O 1
ATOM 938 N N . LYS A 1 120 ? 43.372 -21.029 2.455 1.00 49.97 120 LYS A N 1
ATOM 939 C CA . LYS A 1 120 ? 43.782 -22.394 2.775 1.00 49.97 120 LYS A CA 1
ATOM 940 C C . LYS A 1 120 ? 42.682 -23.388 2.371 1.00 49.97 120 LYS A C 1
ATOM 942 O O . LYS A 1 120 ? 41.799 -23.720 3.155 1.00 49.97 120 LYS A O 1
ATOM 947 N N . GLY A 1 121 ? 42.699 -23.802 1.110 1.00 52.62 121 GLY A N 1
ATOM 948 C CA . GLY A 1 121 ? 41.916 -24.911 0.582 1.00 52.62 121 GLY A CA 1
ATOM 949 C C . GLY A 1 121 ? 42.875 -25.940 0.005 1.00 52.62 121 GLY A C 1
ATOM 950 O O . GLY A 1 121 ? 43.546 -25.650 -0.983 1.00 52.62 121 GLY A O 1
ATOM 951 N N . ASP A 1 122 ? 42.943 -27.114 0.634 1.00 53.09 122 ASP A N 1
ATOM 952 C CA . ASP A 1 122 ? 43.783 -28.250 0.244 1.00 53.09 122 ASP A CA 1
ATOM 953 C C . ASP A 1 122 ? 43.485 -28.698 -1.193 1.00 53.09 122 ASP A C 1
ATOM 955 O O . ASP A 1 122 ? 42.655 -29.574 -1.457 1.00 53.09 122 ASP A O 1
ATOM 959 N N . ARG A 1 123 ? 44.179 -28.095 -2.157 1.00 51.38 123 ARG A N 1
ATOM 960 C CA . ARG A 1 123 ? 44.177 -28.538 -3.545 1.00 51.38 123 ARG A CA 1
ATOM 961 C C . ARG A 1 123 ? 45.278 -29.589 -3.675 1.00 51.38 123 ARG A C 1
ATOM 963 O O . ARG A 1 123 ? 46.449 -29.262 -3.831 1.00 51.38 123 ARG A O 1
ATOM 970 N N . LYS A 1 124 ? 44.897 -30.866 -3.555 1.00 55.03 124 LYS A N 1
ATOM 971 C CA . LYS A 1 124 ? 45.775 -32.011 -3.843 1.00 55.03 124 LYS A CA 1
ATOM 972 C C . LYS A 1 124 ? 46.318 -31.873 -5.269 1.00 55.03 124 LYS A C 1
ATOM 974 O O . LYS A 1 124 ? 45.576 -32.045 -6.232 1.00 55.03 124 LYS A O 1
ATOM 979 N N . ILE A 1 125 ? 47.602 -31.547 -5.387 1.00 51.03 125 ILE A N 1
ATOM 980 C CA . ILE A 1 125 ? 48.333 -31.548 -6.654 1.00 51.03 125 ILE A CA 1
ATOM 981 C C . ILE A 1 125 ? 48.550 -33.016 -7.032 1.00 51.03 125 ILE A C 1
ATOM 983 O O . ILE A 1 125 ? 49.281 -33.736 -6.356 1.00 51.03 125 ILE A O 1
ATOM 987 N N . LEU A 1 126 ? 47.856 -33.473 -8.073 1.00 58.34 126 LEU A N 1
ATOM 988 C CA . LEU A 1 126 ? 48.098 -34.771 -8.699 1.00 58.34 126 LEU A CA 1
ATOM 989 C C . LEU A 1 126 ? 49.454 -34.716 -9.429 1.00 58.34 126 LEU A C 1
ATOM 991 O O . LEU A 1 126 ? 49.607 -33.896 -10.338 1.00 58.34 126 LEU A O 1
ATOM 995 N N . PRO A 1 127 ? 50.441 -35.554 -9.067 1.00 51.69 127 PRO A N 1
ATOM 996 C CA . PRO A 1 127 ? 51.691 -35.649 -9.806 1.00 51.69 127 PRO A CA 1
ATOM 997 C C . PRO A 1 127 ? 51.433 -36.411 -11.112 1.00 51.69 127 PRO A C 1
ATOM 999 O O . PRO A 1 127 ? 50.988 -37.556 -11.079 1.00 51.69 127 PRO A O 1
ATOM 1002 N N . GLY A 1 128 ? 51.693 -35.779 -12.260 1.00 55.19 128 GLY A N 1
ATOM 1003 C CA . GLY A 1 128 ? 51.668 -36.458 -13.564 1.00 55.19 128 GLY A CA 1
ATOM 1004 C C . GLY A 1 128 ? 50.811 -35.824 -14.658 1.00 55.19 128 GLY A C 1
ATOM 1005 O O . GLY A 1 128 ? 50.755 -36.375 -15.751 1.00 55.19 128 GLY A O 1
ATOM 1006 N N . ALA A 1 129 ? 50.176 -34.672 -14.425 1.00 54.03 129 ALA A N 1
ATOM 1007 C CA . ALA A 1 129 ? 49.593 -33.901 -15.521 1.00 54.03 129 ALA A CA 1
ATOM 1008 C C . ALA A 1 129 ? 50.712 -33.158 -16.271 1.00 54.03 129 ALA A C 1
ATOM 1010 O O . ALA A 1 129 ? 51.021 -32.006 -15.972 1.00 54.03 129 ALA A O 1
ATOM 1011 N N . THR A 1 130 ? 51.358 -33.838 -17.219 1.00 58.28 130 THR A N 1
ATOM 1012 C CA . THR A 1 130 ? 52.127 -33.186 -18.282 1.00 58.28 130 THR A CA 1
ATOM 1013 C C . THR A 1 130 ? 51.158 -32.308 -19.061 1.00 58.28 130 THR A C 1
ATOM 1015 O O . THR A 1 130 ? 50.297 -32.808 -19.782 1.00 58.28 130 THR A O 1
ATOM 1018 N N . LEU A 1 131 ? 51.236 -31.001 -18.822 1.00 57.72 131 LEU A N 1
ATOM 1019 C CA . LEU A 1 131 ? 50.489 -29.996 -19.560 1.00 57.72 131 LEU A CA 1
ATOM 1020 C C . LEU A 1 131 ? 50.985 -30.061 -21.005 1.00 57.72 131 LEU A C 1
ATOM 1022 O O . LEU A 1 131 ? 52.130 -29.710 -21.286 1.00 57.72 131 LEU A O 1
ATOM 1026 N N . ASP A 1 132 ? 50.140 -30.608 -21.872 1.00 56.66 132 ASP A N 1
ATOM 1027 C CA . ASP A 1 132 ? 50.390 -30.793 -23.296 1.00 56.66 132 ASP A CA 1
ATOM 1028 C C . ASP A 1 132 ? 50.396 -29.409 -23.969 1.00 56.66 132 ASP A C 1
ATOM 1030 O O . ASP A 1 132 ? 49.377 -28.892 -24.431 1.00 56.66 132 ASP A O 1
ATOM 1034 N N . LEU A 1 133 ? 51.550 -28.742 -23.887 1.00 61.19 133 LEU A N 1
ATOM 1035 C CA . LEU A 1 133 ? 51.813 -27.399 -24.413 1.00 61.19 133 LEU A CA 1
ATOM 1036 C C . LEU A 1 133 ? 51.791 -27.351 -25.949 1.00 61.19 133 LEU A C 1
ATOM 1038 O O . LEU A 1 133 ? 51.775 -26.261 -26.519 1.00 61.19 133 LEU A O 1
ATOM 1042 N N . ASP A 1 134 ? 51.713 -28.505 -26.613 1.00 59.62 134 ASP A N 1
ATOM 1043 C CA . ASP A 1 134 ? 51.746 -28.615 -28.071 1.00 59.62 134 ASP A CA 1
ATOM 1044 C C . ASP A 1 134 ? 50.371 -28.415 -28.735 1.00 59.62 134 ASP A C 1
ATOM 1046 O O . ASP A 1 134 ? 50.277 -28.364 -29.963 1.00 59.62 134 ASP A O 1
ATOM 1050 N N . LEU A 1 135 ? 49.296 -28.217 -27.955 1.00 60.00 135 LEU A N 1
ATOM 1051 C CA . LEU A 1 135 ? 47.960 -27.903 -28.484 1.00 60.00 135 LEU A CA 1
ATOM 1052 C C . LEU A 1 135 ? 47.580 -26.415 -28.419 1.00 60.00 135 LEU A C 1
ATOM 1054 O O . LEU A 1 135 ? 46.403 -26.066 -28.548 1.00 60.00 135 LEU A O 1
ATOM 1058 N N . VAL A 1 136 ? 48.547 -25.509 -28.258 1.00 62.12 136 VAL A N 1
ATOM 1059 C CA . VAL A 1 136 ? 48.303 -24.076 -28.472 1.00 62.12 136 VAL A CA 1
ATOM 1060 C C . VAL A 1 136 ? 48.295 -23.819 -29.976 1.00 62.12 136 VAL A C 1
ATOM 1062 O O . VAL A 1 136 ? 49.311 -23.510 -30.598 1.00 62.12 136 VAL A O 1
ATOM 1065 N N . LYS A 1 137 ? 47.118 -23.993 -30.584 1.00 69.56 137 LYS A N 1
ATOM 1066 C CA . LYS A 1 137 ? 46.870 -23.634 -31.982 1.00 69.56 137 LYS A CA 1
ATOM 1067 C C . LYS A 1 137 ? 47.277 -22.164 -32.174 1.00 69.56 137 LYS A C 1
ATOM 1069 O O . LYS A 1 137 ? 46.763 -21.322 -31.438 1.00 69.56 137 LYS A O 1
ATOM 1074 N N . PRO A 1 138 ? 48.179 -21.837 -33.117 1.00 63.34 138 PRO A N 1
ATOM 1075 C CA . PRO A 1 138 ? 48.623 -20.465 -33.313 1.00 63.34 138 PRO A CA 1
ATOM 1076 C C . PRO A 1 138 ? 47.406 -19.597 -33.629 1.00 63.34 138 PRO A C 1
ATOM 1078 O O . PRO A 1 138 ? 46.719 -19.819 -34.629 1.00 63.34 138 PRO A O 1
ATOM 1081 N N . GLU A 1 139 ? 47.113 -18.647 -32.739 1.00 58.03 139 GLU A N 1
ATOM 1082 C CA . GLU A 1 139 ? 46.044 -17.677 -32.941 1.00 58.03 139 GLU A CA 1
ATOM 1083 C C . GLU A 1 139 ? 46.287 -16.945 -34.255 1.00 58.03 139 GLU A C 1
ATOM 1085 O O . GLU A 1 139 ? 47.332 -16.312 -34.459 1.00 58.03 139 GLU A O 1
ATOM 1090 N N . GLN A 1 140 ? 45.303 -17.087 -35.139 1.00 73.94 140 GLN A N 1
ATOM 1091 C CA . GLN A 1 140 ? 45.282 -16.529 -36.477 1.00 73.94 140 GLN A CA 1
ATOM 1092 C C . GLN A 1 140 ? 45.541 -15.014 -36.384 1.00 73.94 140 GLN A C 1
ATOM 1094 O O . GLN A 1 140 ? 44.912 -14.343 -35.562 1.00 73.94 140 GLN A O 1
ATOM 1099 N N . PRO A 1 141 ? 46.456 -14.452 -37.190 1.00 79.00 141 PRO A N 1
ATOM 1100 C CA . PRO A 1 141 ? 46.850 -13.045 -37.084 1.00 79.00 141 PRO A CA 1
ATOM 1101 C C . PRO A 1 141 ? 45.672 -12.060 -37.212 1.00 79.00 141 PRO A C 1
ATOM 1103 O O . PRO A 1 141 ? 45.714 -10.989 -36.611 1.00 79.00 141 PRO A O 1
ATOM 1106 N N . GLU A 1 142 ? 44.588 -12.450 -37.894 1.00 81.19 142 GLU A N 1
ATOM 1107 C CA . GLU A 1 142 ? 43.333 -11.683 -37.967 1.00 81.19 142 GLU A CA 1
ATOM 1108 C C . GLU A 1 142 ? 42.656 -11.466 -36.606 1.00 81.19 142 GLU A C 1
ATOM 1110 O O . GLU A 1 142 ? 42.165 -10.371 -36.336 1.00 81.19 142 GLU A O 1
ATOM 1115 N N . ALA A 1 143 ? 42.654 -12.465 -35.718 1.00 77.88 143 ALA A N 1
ATOM 1116 C CA . ALA A 1 143 ? 42.002 -12.351 -34.411 1.00 77.88 143 ALA A CA 1
ATOM 1117 C C . ALA A 1 143 ? 42.715 -11.326 -33.514 1.00 77.88 143 ALA A C 1
ATOM 1119 O O . ALA A 1 143 ? 42.071 -10.522 -32.839 1.00 77.88 143 ALA A O 1
ATOM 1120 N N . ARG A 1 144 ? 44.053 -11.283 -33.586 1.00 79.44 144 ARG A N 1
ATOM 1121 C CA . ARG A 1 144 ? 44.868 -10.294 -32.864 1.00 79.44 144 ARG A CA 1
ATOM 1122 C C . ARG A 1 144 ? 44.652 -8.872 -33.377 1.00 79.44 144 ARG A C 1
ATOM 1124 O O . ARG A 1 144 ? 44.622 -7.942 -32.576 1.00 79.44 144 ARG A O 1
ATOM 1131 N N . GLN A 1 145 ? 44.468 -8.696 -34.685 1.00 82.44 145 GLN A N 1
ATOM 1132 C CA . GLN A 1 145 ? 44.149 -7.387 -35.261 1.00 82.44 145 GLN A CA 1
ATOM 1133 C C . GLN A 1 145 ? 42.749 -6.903 -34.875 1.00 82.44 145 GLN A C 1
ATOM 1135 O O . GLN A 1 145 ? 42.593 -5.731 -34.539 1.00 82.44 145 GLN A O 1
ATOM 1140 N N . LEU A 1 146 ? 41.748 -7.787 -34.864 1.00 84.00 146 LEU A N 1
ATOM 1141 C CA . LEU A 1 146 ? 40.395 -7.450 -34.409 1.00 84.00 146 LEU A CA 1
ATOM 1142 C C . LEU A 1 146 ? 40.388 -7.000 -32.947 1.00 84.00 146 LEU A C 1
ATOM 1144 O O . LEU A 1 146 ? 39.815 -5.959 -32.633 1.00 84.00 146 LEU A O 1
ATOM 1148 N N . GLN A 1 147 ? 41.095 -7.723 -32.081 1.00 85.81 147 GLN A N 1
ATOM 1149 C CA . GLN A 1 147 ? 41.173 -7.391 -30.662 1.00 85.81 147 GLN A CA 1
ATOM 1150 C C . GLN A 1 147 ? 41.949 -6.090 -30.407 1.00 85.81 147 GLN A C 1
ATOM 1152 O O . GLN A 1 147 ? 41.539 -5.286 -29.572 1.00 85.81 147 GLN A O 1
ATOM 1157 N N . ALA A 1 148 ? 43.032 -5.837 -31.151 1.00 82.50 148 ALA A N 1
ATOM 1158 C CA . ALA A 1 148 ? 43.763 -4.572 -31.078 1.00 82.50 148 ALA A CA 1
ATOM 1159 C C . ALA A 1 148 ? 42.906 -3.386 -31.559 1.00 82.50 148 ALA A C 1
ATOM 1161 O O . ALA A 1 148 ? 42.911 -2.331 -30.925 1.00 82.50 148 ALA A O 1
ATOM 1162 N N . ASN A 1 149 ? 42.115 -3.573 -32.623 1.00 86.31 149 ASN A N 1
ATOM 1163 C CA . ASN A 1 149 ? 41.167 -2.562 -33.088 1.00 86.31 149 ASN A CA 1
ATOM 1164 C C . ASN A 1 149 ? 40.066 -2.292 -32.056 1.00 86.31 149 ASN A C 1
ATOM 1166 O O . ASN A 1 149 ? 39.733 -1.131 -31.824 1.00 86.31 149 ASN A O 1
ATOM 1170 N N . GLU A 1 150 ? 39.538 -3.324 -31.396 1.00 86.81 150 GLU A N 1
ATOM 1171 C CA . GLU A 1 150 ? 38.558 -3.157 -30.317 1.00 86.81 150 GLU A CA 1
ATOM 1172 C C . GLU A 1 150 ? 39.135 -2.401 -29.119 1.00 86.81 150 GLU A C 1
ATOM 1174 O O . GLU A 1 150 ? 38.481 -1.500 -28.601 1.00 86.81 150 GLU A O 1
ATOM 1179 N N . LEU A 1 151 ? 40.371 -2.712 -28.720 1.00 86.00 151 LEU A N 1
ATOM 1180 C CA . LEU A 1 151 ? 41.031 -2.069 -27.581 1.00 86.00 151 LEU A CA 1
ATOM 1181 C C . LEU A 1 151 ? 41.430 -0.616 -27.869 1.00 86.00 151 LEU A C 1
ATOM 1183 O O . LEU A 1 151 ? 41.509 0.202 -26.959 1.00 86.00 151 LEU A O 1
ATOM 1187 N N . SER A 1 152 ? 41.680 -0.293 -29.139 1.00 87.69 152 SER A N 1
ATOM 1188 C CA . SER A 1 152 ? 41.982 1.070 -29.578 1.00 87.69 152 SER A CA 1
ATOM 1189 C C . SER A 1 152 ? 40.738 1.947 -29.742 1.00 87.69 152 SER A C 1
ATOM 1191 O O . SER A 1 152 ? 40.867 3.157 -29.936 1.00 87.69 152 SER A O 1
ATOM 1193 N N . ARG A 1 153 ? 39.529 1.364 -29.667 1.00 84.31 153 ARG A N 1
ATOM 1194 C CA . ARG A 1 153 ? 38.287 2.132 -29.741 1.00 84.31 153 ARG A CA 1
ATOM 1195 C C . ARG A 1 153 ? 38.246 3.083 -28.534 1.00 84.31 153 ARG A C 1
ATOM 1197 O O . ARG A 1 153 ? 38.253 2.607 -27.401 1.00 84.31 153 ARG A O 1
ATOM 1204 N N . PRO A 1 154 ? 38.202 4.409 -28.751 1.00 82.00 154 PRO A N 1
ATOM 1205 C CA . PRO A 1 154 ? 38.165 5.364 -27.655 1.00 82.00 154 PRO A CA 1
ATOM 1206 C C . PRO A 1 154 ? 36.935 5.099 -26.787 1.00 82.00 154 PRO A C 1
ATOM 1208 O O . PRO A 1 154 ? 35.835 4.894 -27.310 1.00 82.00 154 PRO A O 1
ATOM 1211 N N . GLU A 1 155 ? 37.136 5.081 -25.469 1.00 82.00 155 GLU A N 1
ATOM 1212 C CA . GLU A 1 155 ? 36.038 4.934 -24.519 1.00 82.00 155 GLU A CA 1
ATOM 1213 C C . GLU A 1 155 ? 35.034 6.072 -24.770 1.00 82.00 155 GLU A C 1
ATOM 1215 O O . GLU A 1 155 ? 35.451 7.233 -24.884 1.00 82.00 155 GLU A O 1
ATOM 1220 N N . PRO A 1 156 ? 33.730 5.776 -24.926 1.00 74.56 156 PRO A N 1
ATOM 1221 C CA . PRO A 1 156 ? 32.741 6.818 -25.150 1.00 74.56 156 PRO A CA 1
ATOM 1222 C C . PRO A 1 156 ? 32.808 7.830 -24.007 1.00 74.56 156 PRO A C 1
ATOM 1224 O O . PRO A 1 156 ? 32.745 7.462 -22.831 1.00 74.56 156 PRO A O 1
ATOM 1227 N N . ARG A 1 157 ? 32.946 9.118 -24.341 1.00 81.12 157 ARG A N 1
ATOM 1228 C CA . ARG A 1 157 ? 32.962 10.159 -23.315 1.00 81.12 157 ARG A CA 1
ATOM 1229 C C . ARG A 1 157 ? 31.569 10.247 -22.688 1.00 81.12 157 ARG A C 1
ATOM 1231 O O . ARG A 1 157 ? 30.574 10.191 -23.410 1.00 81.12 157 ARG A O 1
ATOM 1238 N N . PRO A 1 158 ? 31.462 10.439 -21.364 1.00 73.81 158 PRO A N 1
ATOM 1239 C CA . PRO A 1 158 ? 30.169 10.523 -20.682 1.00 73.81 158 PRO A CA 1
ATOM 1240 C C . PRO A 1 158 ? 29.270 11.657 -21.207 1.00 73.81 158 PRO A C 1
ATOM 1242 O O . PRO A 1 158 ? 28.052 11.587 -21.066 1.00 73.81 158 PRO A O 1
ATOM 1245 N N . GLU A 1 159 ? 29.851 12.675 -21.848 1.00 75.12 159 GLU A N 1
ATOM 1246 C CA . GLU A 1 159 ? 29.134 13.797 -22.469 1.00 75.12 159 GLU A CA 1
ATOM 1247 C C . GLU A 1 159 ? 28.361 13.403 -23.741 1.00 75.12 159 GLU A C 1
ATOM 1249 O O . GLU A 1 159 ? 27.375 14.054 -24.089 1.00 75.12 159 GLU A O 1
ATOM 1254 N N . ASP A 1 160 ? 28.754 12.308 -24.399 1.00 65.94 160 ASP A N 1
ATOM 1255 C CA . ASP A 1 160 ? 28.134 11.834 -25.641 1.00 65.94 160 ASP A CA 1
ATOM 1256 C C . ASP A 1 160 ? 26.860 11.009 -25.377 1.00 65.94 160 ASP A C 1
ATOM 1258 O O . ASP A 1 160 ? 26.102 10.700 -26.301 1.00 65.94 160 ASP A O 1
ATOM 1262 N N . PHE A 1 161 ? 26.565 10.684 -24.112 1.00 68.50 161 PHE A N 1
ATOM 1263 C CA . PHE A 1 161 ? 25.337 9.988 -23.734 1.00 68.50 161 PHE A CA 1
ATOM 1264 C C . PHE A 1 161 ? 24.146 10.958 -23.681 1.00 68.50 161 PHE A C 1
ATOM 1266 O O . PHE A 1 161 ? 23.611 11.298 -22.623 1.00 68.50 161 PHE A O 1
ATOM 1273 N N . GLN A 1 162 ? 23.697 11.417 -24.848 1.00 76.88 162 GLN A N 1
ATOM 1274 C CA . GLN A 1 162 ? 22.425 12.123 -24.958 1.00 76.88 162 GLN A CA 1
ATOM 1275 C C . GLN A 1 162 ? 21.278 11.116 -24.896 1.00 76.88 162 GLN A C 1
ATOM 1277 O O . GLN A 1 162 ? 20.982 10.414 -25.861 1.00 76.88 162 GLN A O 1
ATOM 1282 N N . ALA A 1 163 ? 20.608 11.060 -23.743 1.00 77.88 163 ALA A N 1
ATOM 1283 C CA . ALA A 1 163 ? 19.413 10.245 -23.573 1.00 77.88 163 ALA A CA 1
ATOM 1284 C C . ALA A 1 163 ? 18.368 10.607 -24.641 1.00 77.88 163 ALA A C 1
ATOM 1286 O O . ALA A 1 163 ? 17.897 11.751 -24.718 1.00 77.88 163 ALA A O 1
ATOM 1287 N N . THR A 1 164 ? 17.982 9.616 -25.445 1.00 83.75 164 THR A N 1
ATOM 1288 C CA . THR A 1 164 ? 16.932 9.771 -26.453 1.00 83.75 164 THR A CA 1
ATOM 1289 C C . THR A 1 164 ? 15.633 10.257 -25.788 1.00 83.75 164 THR A C 1
ATOM 1291 O O . THR A 1 164 ? 15.387 9.987 -24.604 1.00 83.75 164 THR A O 1
ATOM 1294 N N . PRO A 1 165 ? 14.775 11.015 -26.497 1.00 86.88 165 PRO A N 1
ATOM 1295 C CA . PRO A 1 165 ? 13.478 11.433 -25.955 1.00 86.88 165 PRO A CA 1
ATOM 1296 C C . PRO A 1 165 ? 12.644 10.241 -25.456 1.00 86.88 165 PRO A C 1
ATOM 1298 O O . PRO A 1 165 ? 11.985 10.354 -24.425 1.00 86.88 165 PRO A O 1
ATOM 1301 N N . GLU A 1 166 ? 12.757 9.089 -26.118 1.00 82.19 166 GLU A N 1
ATOM 1302 C CA . GLU A 1 166 ? 12.111 7.832 -25.731 1.00 82.19 166 GLU A CA 1
ATOM 1303 C C . GLU A 1 166 ? 12.611 7.313 -24.376 1.00 82.19 166 GLU A C 1
ATOM 1305 O O . GLU A 1 166 ? 11.805 6.996 -23.499 1.00 82.19 166 GLU A O 1
ATOM 1310 N N . CYS A 1 167 ? 13.931 7.310 -24.153 1.00 81.19 167 CYS A N 1
ATOM 1311 C CA . CYS A 1 167 ? 14.525 6.928 -22.871 1.00 81.19 167 CYS A CA 1
ATOM 1312 C C . CYS A 1 167 ? 14.047 7.850 -21.737 1.00 81.19 167 CYS A C 1
ATOM 1314 O O . CYS A 1 167 ? 13.614 7.382 -20.682 1.00 81.19 167 CYS A O 1
ATOM 1316 N N . ARG A 1 168 ? 14.018 9.169 -21.972 1.00 84.06 168 ARG A N 1
ATOM 1317 C CA . ARG A 1 168 ? 13.505 10.140 -20.988 1.00 84.06 168 ARG A CA 1
ATOM 1318 C C . ARG A 1 168 ? 12.031 9.909 -20.658 1.00 84.06 168 ARG A C 1
ATOM 1320 O O . ARG A 1 168 ? 11.655 9.975 -19.488 1.00 84.06 168 ARG A O 1
ATOM 1327 N N . GLN A 1 169 ? 11.207 9.606 -21.659 1.00 84.44 169 GLN A N 1
ATOM 1328 C CA . GLN A 1 169 ? 9.796 9.286 -21.452 1.00 84.44 169 GLN A CA 1
ATOM 1329 C C . GLN A 1 169 ? 9.621 7.993 -20.644 1.00 84.44 169 GLN A C 1
ATOM 1331 O O . GLN A 1 169 ? 8.822 7.969 -19.707 1.00 84.44 169 GLN A O 1
ATOM 1336 N N . ALA A 1 170 ? 10.389 6.943 -20.950 1.00 79.75 170 ALA A N 1
ATOM 1337 C CA . ALA A 1 170 ? 10.347 5.677 -20.221 1.00 79.75 170 ALA A CA 1
ATOM 1338 C C . ALA A 1 170 ? 10.734 5.853 -18.743 1.00 79.75 170 ALA A C 1
ATOM 1340 O O . ALA A 1 170 ? 10.013 5.396 -17.853 1.00 79.75 170 ALA A O 1
ATOM 1341 N N . VAL A 1 171 ? 11.819 6.585 -18.469 1.00 82.62 171 VAL A N 1
ATOM 1342 C CA . VAL A 1 171 ? 12.242 6.926 -17.100 1.00 82.62 171 VAL A CA 1
ATOM 1343 C C . VAL A 1 171 ? 11.178 7.768 -16.389 1.00 82.62 171 VAL A C 1
ATOM 1345 O O . VAL A 1 171 ? 10.861 7.509 -15.229 1.00 82.62 171 VAL A O 1
ATOM 1348 N N . GLY A 1 172 ? 10.571 8.737 -17.080 1.00 85.38 172 GLY A N 1
ATOM 1349 C CA . GLY A 1 172 ? 9.492 9.560 -16.533 1.00 85.38 172 GLY A CA 1
ATOM 1350 C C . GLY A 1 172 ? 8.263 8.745 -16.120 1.00 85.38 172 GLY A C 1
ATOM 1351 O O . GLY A 1 172 ? 7.764 8.909 -15.007 1.00 85.38 172 GLY A O 1
ATOM 1352 N N . LEU A 1 173 ? 7.802 7.825 -16.975 1.00 82.25 173 LEU A N 1
ATOM 1353 C CA . LEU A 1 173 ? 6.683 6.924 -16.670 1.00 82.25 173 LEU A CA 1
ATOM 1354 C C . LEU A 1 173 ? 7.003 5.997 -15.494 1.00 82.25 173 LEU A C 1
ATOM 1356 O O . LEU A 1 173 ? 6.157 5.790 -14.625 1.00 82.25 173 LEU A O 1
ATOM 1360 N N . TYR A 1 174 ? 8.232 5.484 -15.439 1.00 79.88 174 TYR A N 1
ATOM 1361 C CA . TYR A 1 174 ? 8.704 4.655 -14.339 1.00 79.88 174 TYR A CA 1
ATOM 1362 C C . TYR A 1 174 ? 8.667 5.402 -12.999 1.00 79.88 174 TYR A C 1
ATOM 1364 O O . TYR A 1 174 ? 8.054 4.930 -12.039 1.00 79.88 174 TYR A O 1
ATOM 1372 N N . LEU A 1 175 ? 9.263 6.597 -12.935 1.00 84.81 175 LEU A N 1
ATOM 1373 C CA . LEU A 1 175 ? 9.252 7.428 -11.730 1.00 84.81 175 LEU A CA 1
ATOM 1374 C C . LEU A 1 175 ? 7.825 7.831 -11.342 1.00 84.81 175 LEU A C 1
ATOM 1376 O O . LEU A 1 175 ? 7.451 7.723 -10.175 1.00 84.81 175 LEU A O 1
ATOM 1380 N N . GLY A 1 176 ? 7.007 8.240 -12.316 1.00 84.44 176 GLY A N 1
ATOM 1381 C CA . GLY A 1 176 ? 5.605 8.597 -12.102 1.00 84.44 176 GLY A CA 1
ATOM 1382 C C . GLY A 1 176 ? 4.789 7.452 -11.501 1.00 84.44 176 GLY A C 1
ATOM 1383 O O . GLY A 1 176 ? 4.032 7.667 -10.552 1.00 84.44 176 GLY A O 1
ATOM 1384 N N . ALA A 1 177 ? 4.989 6.223 -11.983 1.00 81.56 177 ALA A N 1
ATOM 1385 C CA . ALA A 1 177 ? 4.345 5.043 -11.419 1.00 81.56 177 ALA A CA 1
ATOM 1386 C C . ALA A 1 177 ? 4.761 4.805 -9.960 1.00 81.56 177 ALA A C 1
ATOM 1388 O O . ALA A 1 177 ? 3.897 4.603 -9.108 1.00 81.56 177 ALA A O 1
ATOM 1389 N N . TRP A 1 178 ? 6.052 4.906 -9.632 1.00 81.56 178 TRP A N 1
ATOM 1390 C CA . TRP A 1 178 ? 6.520 4.785 -8.246 1.00 81.56 178 TRP A CA 1
ATOM 1391 C C . TRP A 1 178 ? 5.935 5.855 -7.324 1.00 81.56 178 TRP A C 1
ATOM 1393 O O . TRP A 1 178 ? 5.486 5.532 -6.221 1.00 81.56 178 TRP A O 1
ATOM 1403 N N . PHE A 1 179 ? 5.870 7.111 -7.770 1.00 86.06 179 PHE A N 1
ATOM 1404 C CA . PHE A 1 179 ? 5.224 8.175 -7.001 1.00 86.06 179 PHE A CA 1
ATOM 1405 C C . PHE A 1 179 ? 3.741 7.886 -6.754 1.00 86.06 179 PHE A C 1
ATOM 1407 O O . PHE A 1 179 ? 3.272 8.074 -5.631 1.00 86.06 179 PHE A O 1
ATOM 1414 N N . ALA A 1 180 ? 3.013 7.375 -7.752 1.00 83.31 180 ALA A N 1
ATOM 1415 C CA . ALA A 1 180 ? 1.611 6.992 -7.592 1.00 83.31 180 ALA A CA 1
ATOM 1416 C C . ALA A 1 180 ? 1.432 5.870 -6.552 1.00 83.31 180 ALA A C 1
ATOM 1418 O O . ALA A 1 180 ? 0.516 5.923 -5.729 1.00 83.31 180 ALA A O 1
ATOM 1419 N N . VAL A 1 181 ? 2.336 4.889 -6.534 1.00 82.25 181 VAL A N 1
ATOM 1420 C CA . VAL A 1 181 ? 2.336 3.781 -5.565 1.00 82.25 181 VAL A CA 1
ATOM 1421 C C . VAL A 1 181 ? 2.594 4.289 -4.148 1.00 82.25 181 VAL A C 1
ATOM 1423 O O . VAL A 1 181 ? 1.840 3.958 -3.230 1.00 82.25 181 VAL A O 1
ATOM 1426 N N . ILE A 1 182 ? 3.616 5.133 -3.968 1.00 85.38 182 ILE A N 1
ATOM 1427 C CA . ILE A 1 182 ? 3.945 5.748 -2.675 1.00 85.38 182 ILE A CA 1
ATOM 1428 C C . ILE A 1 182 ? 2.775 6.607 -2.186 1.00 85.38 182 ILE A C 1
ATOM 1430 O O . ILE A 1 182 ? 2.353 6.473 -1.037 1.00 85.38 182 ILE A O 1
ATOM 1434 N N . ALA A 1 183 ? 2.204 7.448 -3.051 1.00 87.69 183 ALA A N 1
ATOM 1435 C CA . ALA A 1 183 ? 1.060 8.286 -2.712 1.00 87.69 183 ALA A CA 1
ATOM 1436 C C . ALA A 1 183 ? -0.157 7.444 -2.295 1.00 87.69 183 ALA A C 1
ATOM 1438 O O . ALA A 1 183 ? -0.761 7.718 -1.257 1.00 87.69 183 ALA A O 1
ATOM 1439 N N . SER A 1 184 ? -0.476 6.381 -3.042 1.00 84.75 184 SER A N 1
ATOM 1440 C CA . SER A 1 184 ? -1.557 5.450 -2.697 1.00 84.75 184 SER A CA 1
ATOM 1441 C C . SER A 1 184 ? -1.333 4.799 -1.333 1.00 84.75 184 SER A C 1
ATOM 1443 O O . SER A 1 184 ? -2.237 4.792 -0.496 1.00 84.75 184 SER A O 1
ATOM 1445 N N . PHE A 1 185 ? -0.118 4.311 -1.067 1.00 85.75 185 PHE A N 1
ATOM 1446 C CA . PHE A 1 185 ? 0.246 3.728 0.224 1.00 85.75 185 PHE A CA 1
ATOM 1447 C C . PHE A 1 185 ? 0.073 4.730 1.374 1.00 85.75 185 PHE A C 1
ATOM 1449 O O . PHE A 1 185 ? -0.547 4.404 2.388 1.00 85.75 185 PHE A O 1
ATOM 1456 N N . LEU A 1 186 ? 0.547 5.969 1.212 1.00 90.75 186 LEU A N 1
ATOM 1457 C CA . LEU A 1 186 ? 0.406 7.020 2.224 1.00 90.75 186 LEU A CA 1
ATOM 1458 C C . LEU A 1 186 ? -1.061 7.378 2.489 1.00 90.75 186 LEU A C 1
ATOM 1460 O O . LEU A 1 186 ? -1.452 7.517 3.650 1.00 90.75 186 LEU A O 1
ATOM 1464 N N . VAL A 1 187 ? -1.888 7.475 1.444 1.00 92.00 187 VAL A N 1
ATOM 1465 C CA . VAL A 1 187 ? -3.339 7.688 1.577 1.00 92.00 187 VAL A CA 1
ATOM 1466 C C . VAL A 1 187 ? -3.983 6.531 2.341 1.00 92.00 187 VAL A C 1
ATOM 1468 O O . VAL A 1 187 ? -4.789 6.764 3.245 1.00 92.00 187 VAL A O 1
ATOM 1471 N N . ALA A 1 188 ? -3.598 5.292 2.037 1.00 87.94 188 ALA A N 1
ATOM 1472 C CA . ALA A 1 188 ? -4.115 4.097 2.691 1.00 87.94 188 ALA A CA 1
ATOM 1473 C C . ALA A 1 188 ? -3.760 4.050 4.185 1.00 87.94 188 ALA A C 1
ATOM 1475 O O . ALA A 1 188 ? -4.636 3.848 5.031 1.00 87.94 188 ALA A O 1
ATOM 1476 N N . VAL A 1 189 ? -2.491 4.307 4.520 1.00 91.88 189 VAL A N 1
ATOM 1477 C CA . VAL A 1 189 ? -2.004 4.411 5.902 1.00 91.88 189 VAL A CA 1
ATOM 1478 C C . VAL A 1 189 ? -2.724 5.535 6.637 1.00 91.88 189 VAL A C 1
ATOM 1480 O O . VAL A 1 189 ? -3.216 5.326 7.745 1.00 91.88 189 VAL A O 1
ATOM 1483 N N . HIS A 1 190 ? -2.838 6.716 6.027 1.00 94.56 190 HIS A N 1
ATOM 1484 C CA . HIS A 1 190 ? -3.505 7.860 6.641 1.00 94.56 190 HIS A CA 1
ATOM 1485 C C . HIS A 1 190 ? -4.984 7.572 6.924 1.00 94.56 190 HIS A C 1
ATOM 1487 O O . HIS A 1 190 ? -5.478 7.845 8.021 1.00 94.56 190 HIS A O 1
ATOM 1493 N N . TYR A 1 191 ? -5.683 6.966 5.965 1.00 92.62 191 TYR A N 1
ATOM 1494 C CA . TYR A 1 191 ? -7.068 6.542 6.117 1.00 92.62 191 TYR A CA 1
ATOM 1495 C C . TYR A 1 191 ? -7.239 5.549 7.275 1.00 92.62 191 TYR A C 1
ATOM 1497 O O . TYR A 1 191 ? -8.085 5.744 8.154 1.00 92.62 191 TYR A O 1
ATOM 1505 N N . ALA A 1 192 ? -6.406 4.510 7.313 1.00 90.19 192 ALA A N 1
ATOM 1506 C CA . ALA A 1 192 ? -6.465 3.471 8.331 1.00 90.19 192 ALA A CA 1
ATOM 1507 C C . ALA A 1 192 ? -6.096 4.000 9.733 1.00 90.19 192 ALA A C 1
ATOM 1509 O O . ALA A 1 192 ? -6.766 3.689 10.722 1.00 90.19 192 ALA A O 1
ATOM 1510 N N . ALA A 1 193 ? -5.105 4.888 9.818 1.00 94.12 193 ALA A N 1
ATOM 1511 C CA . ALA A 1 193 ? -4.725 5.579 11.045 1.00 94.12 193 ALA A CA 1
ATOM 1512 C C . ALA A 1 193 ? -5.845 6.486 11.568 1.00 94.12 193 ALA A C 1
ATOM 1514 O O . ALA A 1 193 ? -6.211 6.408 12.743 1.00 94.12 193 ALA A O 1
ATOM 1515 N N . ARG A 1 194 ? -6.452 7.298 10.690 1.00 95.00 194 ARG A N 1
ATOM 1516 C CA . ARG A 1 194 ? -7.584 8.167 11.041 1.00 95.00 194 ARG A CA 1
ATOM 1517 C C . ARG A 1 194 ? -8.745 7.347 11.590 1.00 95.00 194 ARG A C 1
ATOM 1519 O O . ARG A 1 194 ? -9.348 7.729 12.591 1.00 95.00 194 ARG A O 1
ATOM 1526 N N . ARG A 1 195 ? -9.034 6.202 10.972 1.00 91.94 195 ARG A N 1
ATOM 1527 C CA . ARG A 1 195 ? -10.071 5.276 11.429 1.00 91.94 195 ARG A CA 1
ATOM 1528 C C . ARG A 1 195 ? -9.792 4.750 12.838 1.00 91.94 195 ARG A C 1
ATOM 1530 O O . ARG A 1 195 ? -10.673 4.803 13.695 1.00 91.94 195 ARG A O 1
ATOM 1537 N N . ARG A 1 196 ? -8.565 4.299 13.090 1.00 91.88 196 ARG A N 1
ATOM 1538 C CA . ARG A 1 196 ? -8.144 3.827 14.412 1.00 91.88 196 ARG A CA 1
ATOM 1539 C C . ARG A 1 196 ? -8.265 4.923 15.472 1.00 91.88 196 ARG A C 1
ATOM 1541 O O . ARG A 1 196 ? -8.731 4.656 16.580 1.00 91.88 196 ARG A O 1
ATOM 1548 N N . THR A 1 197 ? -7.914 6.163 15.129 1.00 94.19 197 THR A N 1
ATOM 1549 C CA . THR A 1 197 ? -8.128 7.312 16.016 1.00 94.19 197 THR A CA 1
ATOM 1550 C C . THR A 1 197 ? -9.613 7.505 16.324 1.00 94.19 197 THR A C 1
ATOM 1552 O O . THR A 1 197 ? -9.943 7.641 17.498 1.00 94.19 197 THR A O 1
ATOM 1555 N N . MET A 1 198 ? -10.510 7.458 15.328 1.00 90.81 198 MET A N 1
ATOM 1556 C CA . MET A 1 198 ? -11.960 7.565 15.574 1.00 90.81 198 MET A CA 1
ATOM 1557 C C . MET A 1 198 ? -12.464 6.469 16.516 1.00 90.81 198 MET A C 1
ATOM 1559 O O . MET A 1 198 ? -13.305 6.719 17.376 1.00 90.81 198 MET A O 1
ATOM 1563 N N . LEU A 1 199 ? -11.942 5.250 16.366 1.00 89.31 199 LEU A N 1
ATOM 1564 C CA . LEU A 1 199 ? -12.273 4.136 17.244 1.00 89.31 199 LEU A CA 1
ATOM 1565 C C . LEU A 1 199 ? -11.866 4.436 18.690 1.00 89.31 199 LEU A C 1
ATOM 1567 O O . LEU A 1 199 ? -12.664 4.314 19.615 1.00 89.31 199 LEU A O 1
ATOM 1571 N N . ARG A 1 200 ? -10.621 4.877 18.878 1.00 90.25 200 ARG A N 1
ATOM 1572 C CA . ARG A 1 200 ? -10.086 5.246 20.187 1.00 90.25 200 ARG A CA 1
ATOM 1573 C C . ARG A 1 200 ? -10.872 6.378 20.838 1.00 90.25 200 ARG A C 1
ATOM 1575 O O . ARG A 1 200 ? -11.188 6.260 22.017 1.00 90.25 200 ARG A O 1
ATOM 1582 N N . THR A 1 201 ? -11.184 7.443 20.096 1.00 90.19 201 THR A N 1
ATOM 1583 C CA . THR A 1 201 ? -11.943 8.585 20.629 1.00 90.19 201 THR A CA 1
ATOM 1584 C C . THR A 1 201 ? -13.361 8.174 21.000 1.00 90.19 201 THR A C 1
ATOM 1586 O O . THR A 1 201 ? -13.841 8.569 22.055 1.00 90.19 201 THR A O 1
ATOM 1589 N N . LYS A 1 202 ? -14.006 7.322 20.191 1.00 86.56 202 LYS A N 1
ATOM 1590 C CA . LYS A 1 202 ? -15.356 6.811 20.462 1.00 86.56 202 LYS A CA 1
ATOM 1591 C C . LYS A 1 202 ? -15.436 5.980 21.748 1.00 86.56 202 LYS A C 1
ATOM 1593 O O . LYS A 1 202 ? -16.456 6.032 22.423 1.00 86.56 202 LYS A O 1
ATOM 1598 N N . PHE A 1 203 ? -14.385 5.232 22.089 1.00 83.50 203 PHE A N 1
ATOM 1599 C CA . PHE A 1 203 ? -14.360 4.360 23.273 1.00 83.50 203 PHE A CA 1
ATOM 1600 C C . PHE A 1 203 ? -13.488 4.885 24.427 1.00 83.50 203 PHE A C 1
ATOM 1602 O O . PHE A 1 203 ? -13.187 4.130 25.345 1.00 83.50 203 PHE A O 1
ATOM 1609 N N . GLY A 1 204 ? -13.045 6.147 24.391 1.00 85.38 204 GLY A N 1
ATOM 1610 C CA . GLY A 1 204 ? -12.258 6.745 25.480 1.00 85.38 204 GLY A CA 1
ATOM 1611 C C . GLY A 1 204 ? -10.897 6.079 25.736 1.00 85.38 204 GLY A C 1
ATOM 1612 O O . GLY A 1 204 ? -10.383 6.108 26.849 1.00 85.38 204 GLY A O 1
ATOM 1613 N N . ILE A 1 205 ? -10.297 5.451 24.724 1.00 85.56 205 ILE A N 1
ATOM 1614 C CA . ILE A 1 205 ? -9.019 4.740 24.865 1.00 85.56 205 ILE A CA 1
ATOM 1615 C C . ILE A 1 205 ? -7.869 5.759 24.814 1.00 85.56 205 ILE A C 1
ATOM 1617 O O . ILE A 1 205 ? -7.899 6.686 24.005 1.00 85.56 205 ILE A O 1
ATOM 1621 N N . ALA A 1 206 ? -6.814 5.579 25.617 1.00 88.12 206 ALA A N 1
ATOM 1622 C CA . ALA A 1 206 ? -5.650 6.480 25.676 1.00 88.12 206 ALA A CA 1
ATOM 1623 C C . ALA A 1 206 ? -4.641 6.288 24.520 1.00 88.12 206 ALA A C 1
ATOM 1625 O O . ALA A 1 206 ? -4.371 5.162 24.080 1.00 88.12 206 ALA A O 1
ATOM 1626 N N . GLY A 1 207 ? -4.090 7.390 23.984 1.00 90.50 207 GLY A N 1
ATOM 1627 C CA . GLY A 1 207 ? -3.180 7.389 22.822 1.00 90.50 207 GLY A CA 1
ATOM 1628 C C . GLY A 1 207 ? -3.197 8.668 21.980 1.00 90.50 207 GLY A C 1
ATOM 1629 O O . GLY A 1 207 ? -3.890 9.622 22.324 1.00 90.50 207 GLY A O 1
ATOM 1630 N N . SER A 1 208 ? -2.487 8.667 20.845 1.00 95.56 208 SER A N 1
ATOM 1631 C CA . SER A 1 208 ? -2.329 9.838 19.968 1.00 95.56 208 SER A CA 1
ATOM 1632 C C . SER A 1 208 ? -2.492 9.506 18.479 1.00 95.56 208 SER A C 1
ATOM 1634 O O . SER A 1 208 ? -2.240 8.378 18.053 1.00 95.56 208 SER A O 1
ATOM 1636 N N . ARG A 1 209 ? -2.869 10.519 17.680 1.00 94.75 209 ARG A N 1
ATOM 1637 C CA . ARG A 1 209 ? -2.976 10.426 16.209 1.00 94.75 209 ARG A CA 1
ATOM 1638 C C . ARG A 1 209 ? -1.669 9.970 15.559 1.00 94.75 209 ARG A C 1
ATOM 1640 O O . ARG A 1 209 ? -1.682 9.104 14.693 1.00 94.75 209 ARG A O 1
ATOM 1647 N N . MET A 1 210 ? -0.543 10.520 16.019 1.00 95.00 210 MET A N 1
ATOM 1648 C CA . MET A 1 210 ? 0.782 10.175 15.497 1.00 95.00 210 MET A CA 1
ATOM 1649 C C . MET A 1 210 ? 1.136 8.711 15.774 1.00 95.00 210 MET A C 1
ATOM 1651 O O . MET A 1 210 ? 1.625 8.016 14.891 1.00 95.00 210 MET A O 1
ATOM 1655 N N . ARG A 1 211 ? 0.823 8.199 16.975 1.00 92.94 211 ARG A N 1
ATOM 1656 C CA . ARG A 1 211 ? 1.053 6.787 17.307 1.00 92.94 211 ARG A CA 1
ATOM 1657 C C . ARG A 1 211 ? 0.215 5.861 16.430 1.00 92.94 211 ARG A C 1
ATOM 1659 O O . ARG A 1 211 ? 0.722 4.836 15.984 1.00 92.94 211 ARG A O 1
ATOM 1666 N N . ASP A 1 212 ? -1.042 6.217 16.169 1.00 93.81 212 ASP A N 1
ATOM 1667 C CA . ASP A 1 212 ? -1.914 5.442 15.281 1.00 93.81 212 ASP A CA 1
ATOM 1668 C C . ASP A 1 212 ? -1.369 5.429 13.840 1.00 93.81 212 ASP A C 1
ATOM 1670 O O . ASP A 1 212 ? -1.342 4.367 13.218 1.00 93.81 212 ASP A O 1
ATOM 1674 N N . PHE A 1 213 ? -0.858 6.567 13.350 1.00 95.00 213 PHE A N 1
ATOM 1675 C CA . PHE A 1 213 ? -0.191 6.668 12.048 1.00 95.00 213 PHE A CA 1
ATOM 1676 C C . PHE A 1 213 ? 1.069 5.805 11.972 1.00 95.00 213 PHE A C 1
ATOM 1678 O O . PHE A 1 213 ? 1.154 4.949 11.096 1.00 95.00 213 PHE A O 1
ATOM 1685 N N . CYS A 1 214 ? 2.008 5.950 12.913 1.00 93.75 214 CYS A N 1
ATOM 1686 C CA . CYS A 1 214 ? 3.230 5.145 12.926 1.00 93.75 214 CYS A CA 1
ATOM 1687 C C . CYS A 1 214 ? 2.918 3.646 13.027 1.00 93.75 214 CYS A C 1
ATOM 1689 O O . CYS A 1 214 ? 3.501 2.843 12.311 1.00 93.75 214 CYS A O 1
ATOM 1691 N N . THR A 1 215 ? 1.955 3.244 13.858 1.00 91.44 215 THR A N 1
ATOM 1692 C CA . THR A 1 215 ? 1.606 1.818 13.972 1.00 91.44 215 THR A CA 1
ATOM 1693 C C . THR A 1 215 ? 1.162 1.248 12.620 1.00 91.44 215 THR A C 1
ATOM 1695 O O . THR A 1 215 ? 1.613 0.173 12.233 1.00 91.44 215 THR A O 1
ATOM 1698 N N . TRP A 1 216 ? 0.331 1.985 11.877 1.00 91.62 216 TRP A N 1
ATOM 1699 C CA . TRP A 1 216 ? -0.123 1.586 10.543 1.00 91.62 216 TRP A CA 1
ATOM 1700 C C . TRP A 1 216 ? 0.958 1.682 9.467 1.00 91.62 216 TRP A C 1
ATOM 1702 O O . TRP A 1 216 ? 0.990 0.833 8.585 1.00 91.62 216 TRP A O 1
ATOM 1712 N N . PHE A 1 217 ? 1.837 2.678 9.538 1.00 90.19 217 PHE A N 1
ATOM 1713 C CA . PHE A 1 217 ? 2.926 2.860 8.581 1.00 90.19 217 PHE A CA 1
ATOM 1714 C C . PHE A 1 217 ? 3.971 1.740 8.686 1.00 90.19 217 PHE A C 1
ATOM 1716 O O . PHE A 1 217 ? 4.394 1.195 7.673 1.00 90.19 217 PHE A O 1
ATOM 1723 N N . TRP A 1 218 ? 4.357 1.372 9.913 1.00 87.69 218 TRP A N 1
ATOM 1724 C CA . TRP A 1 218 ? 5.440 0.418 10.169 1.00 87.69 218 TRP A CA 1
ATOM 1725 C C . TRP A 1 218 ? 4.974 -1.042 10.201 1.00 87.69 218 TRP A C 1
ATOM 1727 O O . TRP A 1 218 ? 5.693 -1.926 9.742 1.00 87.69 218 TRP A O 1
ATOM 1737 N N . CYS A 1 219 ? 3.790 -1.325 10.754 1.00 88.31 219 CYS A N 1
ATOM 1738 C CA . CYS A 1 219 ? 3.256 -2.688 10.817 1.00 88.31 219 CYS A CA 1
ATOM 1739 C C . CYS A 1 219 ? 1.717 -2.705 10.713 1.00 88.31 219 CYS A C 1
ATOM 1741 O O . CYS A 1 219 ? 1.027 -2.826 11.734 1.00 88.31 219 CYS A O 1
ATOM 1743 N N . PRO A 1 220 ? 1.152 -2.654 9.488 1.00 86.50 220 PRO A N 1
ATOM 1744 C CA . PRO A 1 220 ? -0.293 -2.729 9.262 1.00 86.50 220 PRO A CA 1
ATOM 1745 C C . PRO A 1 220 ? -0.955 -3.951 9.913 1.00 86.50 220 PRO A C 1
ATOM 1747 O O . PRO A 1 220 ? -2.028 -3.840 10.501 1.00 86.50 220 PRO A O 1
ATOM 1750 N N . SER A 1 221 ? -0.302 -5.118 9.867 1.00 81.44 221 SER A N 1
ATOM 1751 C CA . SER A 1 221 ? -0.816 -6.355 10.471 1.00 81.44 221 SER A CA 1
ATOM 1752 C C . SER A 1 221 ? -0.899 -6.251 11.996 1.00 81.44 221 SER A C 1
ATOM 1754 O O . SER A 1 221 ? -1.929 -6.584 12.581 1.00 81.44 221 SER A O 1
ATOM 1756 N N . CYS A 1 222 ? 0.138 -5.711 12.646 1.00 84.31 222 CYS A N 1
ATOM 1757 C CA . CYS A 1 222 ? 0.140 -5.445 14.082 1.00 84.31 222 CYS A CA 1
ATOM 1758 C C . CYS A 1 222 ? -0.961 -4.446 14.462 1.00 84.31 222 CYS A C 1
ATOM 1760 O O . CYS A 1 222 ? -1.661 -4.647 15.457 1.00 84.31 222 CYS A O 1
ATOM 1762 N N . ALA A 1 223 ? -1.126 -3.379 13.670 1.00 89.88 223 ALA A N 1
ATOM 1763 C CA . ALA A 1 223 ? -2.167 -2.376 13.871 1.00 89.88 223 ALA A CA 1
ATOM 1764 C C . ALA A 1 223 ? -3.562 -3.018 13.851 1.00 89.88 223 ALA A C 1
ATOM 1766 O O . ALA A 1 223 ? -4.364 -2.775 14.759 1.00 89.88 223 ALA A O 1
ATOM 1767 N N . LEU A 1 224 ? -3.806 -3.896 12.872 1.00 88.00 224 LEU A N 1
ATOM 1768 C CA . LEU A 1 224 ? -5.034 -4.673 12.727 1.00 88.00 224 LEU A CA 1
ATOM 1769 C C . LEU A 1 224 ? -5.298 -5.559 13.943 1.00 88.00 224 LEU A C 1
ATOM 1771 O O . LEU A 1 224 ? -6.374 -5.483 14.532 1.00 88.00 224 LEU A O 1
ATOM 1775 N N . CYS A 1 225 ? -4.309 -6.353 14.358 1.00 84.56 225 CYS A N 1
ATOM 1776 C CA . CYS A 1 225 ? -4.436 -7.251 15.504 1.00 84.56 225 CYS A CA 1
ATOM 1777 C C . CYS A 1 225 ? -4.751 -6.485 16.788 1.00 84.56 225 CYS A C 1
ATOM 1779 O O . CYS A 1 225 ? -5.614 -6.895 17.567 1.00 84.56 225 CYS A O 1
ATOM 1781 N N . GLN A 1 226 ? -4.072 -5.354 17.005 1.00 88.69 226 GLN A N 1
ATOM 1782 C CA . GLN A 1 226 ? -4.345 -4.490 18.148 1.00 88.69 226 GLN A CA 1
ATOM 1783 C C . GLN A 1 226 ? -5.771 -3.945 18.099 1.00 88.69 226 GLN A C 1
ATOM 1785 O O . GLN A 1 226 ? -6.447 -3.934 19.119 1.00 88.69 226 GLN A O 1
ATOM 1790 N N . GLU A 1 227 ? -6.241 -3.508 16.930 1.00 89.31 227 GLU A N 1
ATOM 1791 C CA . GLU A 1 227 ? -7.605 -3.002 16.756 1.00 89.31 227 GLU A CA 1
ATOM 1792 C C . GLU A 1 227 ? -8.653 -4.092 17.036 1.00 89.31 227 GLU A C 1
ATOM 1794 O O . GLU A 1 227 ? -9.585 -3.863 17.811 1.00 89.31 227 GLU A O 1
ATOM 1799 N N . THR A 1 228 ? -8.447 -5.308 16.517 1.00 88.06 228 THR A N 1
ATOM 1800 C CA . THR A 1 228 ? -9.307 -6.470 16.786 1.00 88.06 228 THR A CA 1
ATOM 1801 C C . THR A 1 228 ? -9.356 -6.788 18.278 1.00 88.06 228 THR A C 1
ATOM 1803 O O . THR A 1 228 ? -10.437 -6.954 18.845 1.00 88.06 228 THR A O 1
ATOM 1806 N N . ARG A 1 229 ? -8.190 -6.837 18.937 1.00 86.12 229 ARG A N 1
ATOM 1807 C CA . ARG A 1 229 ? -8.084 -7.109 20.375 1.00 86.12 229 ARG A CA 1
ATOM 1808 C C . ARG A 1 229 ? -8.787 -6.036 21.194 1.00 86.12 229 ARG A C 1
ATOM 1810 O O . ARG A 1 229 ? -9.517 -6.369 22.120 1.00 86.12 229 ARG A O 1
ATOM 1817 N N . THR A 1 230 ? -8.599 -4.766 20.852 1.00 86.06 230 THR A N 1
ATOM 1818 C CA . THR A 1 230 ? -9.253 -3.640 21.521 1.00 86.06 230 THR A CA 1
ATOM 1819 C C . THR A 1 230 ? -10.773 -3.734 21.427 1.00 86.06 230 THR A C 1
ATOM 1821 O O . THR A 1 230 ? -11.447 -3.601 22.446 1.00 86.06 230 THR A O 1
ATOM 1824 N N . LEU A 1 231 ? -11.319 -3.995 20.239 1.00 86.94 231 LEU A N 1
ATOM 1825 C CA . LEU A 1 231 ? -12.762 -4.172 20.045 1.00 86.94 231 LEU A CA 1
ATOM 1826 C C . LEU A 1 231 ? -13.308 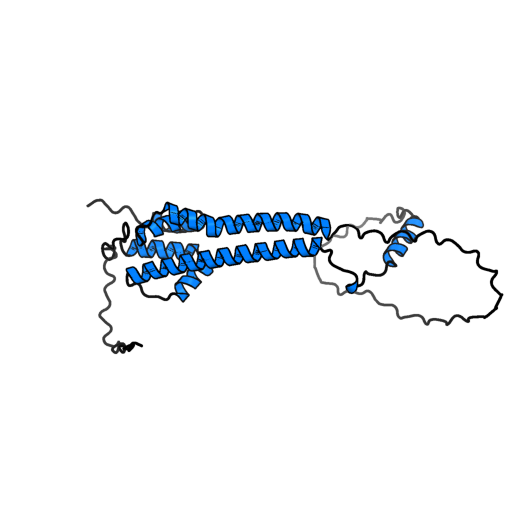-5.334 20.873 1.00 86.94 231 LEU A C 1
ATOM 1828 O O . LEU A 1 231 ? -14.374 -5.229 21.476 1.00 86.94 231 LEU A O 1
ATOM 1832 N N . TRP A 1 232 ? -12.553 -6.428 20.918 1.00 84.56 232 TRP A N 1
ATOM 1833 C CA . TRP A 1 232 ? -12.949 -7.645 21.606 1.00 84.56 232 TRP A CA 1
ATOM 1834 C C . TRP A 1 232 ? -12.917 -7.502 23.138 1.00 84.56 232 TRP A C 1
ATOM 1836 O O . TRP A 1 232 ? -13.900 -7.825 23.800 1.00 84.56 232 TRP A O 1
ATOM 1846 N N . VAL A 1 233 ? -11.843 -6.935 23.704 1.00 83.44 233 VAL A N 1
ATOM 1847 C CA . VAL A 1 233 ? -11.715 -6.658 25.153 1.00 83.44 233 VAL A CA 1
ATOM 1848 C C . VAL A 1 233 ? -12.822 -5.722 25.648 1.00 83.44 233 VAL A C 1
ATOM 1850 O O . VAL A 1 233 ? -13.311 -5.869 26.765 1.00 83.44 233 VAL A O 1
ATOM 1853 N N . ASN A 1 234 ? -13.254 -4.784 24.807 1.00 81.25 234 ASN A N 1
ATOM 1854 C CA . ASN A 1 234 ? -14.323 -3.844 25.135 1.00 81.25 234 ASN A CA 1
ATOM 1855 C C . ASN A 1 234 ? -15.727 -4.358 24.766 1.00 81.25 234 ASN A C 1
ATOM 1857 O O . ASN A 1 234 ? -16.658 -3.570 24.797 1.00 81.25 234 ASN A O 1
ATOM 1861 N N . GLN A 1 235 ? -15.898 -5.628 24.372 1.00 85.12 235 GLN A N 1
ATOM 1862 C CA . GLN A 1 235 ? -17.187 -6.201 23.930 1.00 85.12 235 GLN A CA 1
ATOM 1863 C C . GLN A 1 235 ? -17.976 -5.299 22.972 1.00 85.12 235 GLN A C 1
ATOM 1865 O O . GLN A 1 235 ? -19.197 -5.135 23.082 1.00 85.12 235 GLN A O 1
ATOM 1870 N N . VAL A 1 236 ? -17.273 -4.678 22.025 1.00 85.00 236 VAL A N 1
ATOM 1871 C CA . VAL A 1 236 ? -17.913 -3.844 21.013 1.00 85.00 236 VAL A CA 1
ATOM 1872 C C . VAL A 1 236 ? -18.526 -4.763 19.958 1.00 85.00 236 VAL A C 1
ATOM 1874 O O . VAL A 1 236 ? -17.810 -5.414 19.191 1.00 85.00 236 VAL A O 1
ATOM 1877 N N . HIS A 1 237 ? -19.856 -4.800 19.909 1.00 82.75 237 HIS A N 1
ATOM 1878 C CA . HIS A 1 237 ? -20.622 -5.573 18.933 1.00 82.75 237 HIS A CA 1
ATOM 1879 C C . HIS A 1 237 ? -21.470 -4.624 18.093 1.00 82.75 237 HIS A C 1
ATOM 1881 O O . HIS A 1 237 ? -22.179 -3.779 18.635 1.00 82.75 237 HIS A O 1
ATOM 1887 N N . ASP A 1 238 ? -21.345 -4.732 16.767 1.00 83.94 238 ASP A N 1
ATOM 1888 C CA . ASP A 1 238 ? -22.068 -3.905 15.792 1.00 83.94 238 ASP A CA 1
ATOM 1889 C C . ASP A 1 238 ? -22.075 -2.411 16.156 1.00 83.94 238 ASP A C 1
ATOM 1891 O O . ASP A 1 238 ? -23.107 -1.746 16.140 1.00 83.94 238 ASP A O 1
ATOM 1895 N N . GLY A 1 239 ? -20.908 -1.887 16.540 1.00 80.38 239 GLY A N 1
ATOM 1896 C CA . GLY A 1 239 ? -20.649 -0.494 16.903 1.00 80.38 239 GLY A CA 1
ATOM 1897 C C . GLY A 1 239 ? -21.297 0.002 18.194 1.00 80.38 239 GLY A C 1
ATOM 1898 O O . GLY A 1 239 ? -21.211 1.209 18.448 1.00 80.38 239 GLY A O 1
ATOM 1899 N N . VAL A 1 240 ? -21.902 -0.885 18.990 1.00 82.75 240 VAL A N 1
ATOM 1900 C CA . VAL A 1 240 ? -22.411 -0.620 20.342 1.00 82.75 240 VAL A CA 1
ATOM 1901 C C . VAL A 1 240 ? -21.408 -1.142 21.363 1.00 82.75 240 VAL A C 1
ATOM 1903 O O . VAL A 1 240 ? -20.927 -2.272 21.262 1.00 82.75 240 VAL A O 1
ATOM 1906 N N . TRP A 1 241 ? -21.079 -0.305 22.344 1.00 85.00 241 TRP A N 1
ATOM 1907 C CA . TRP A 1 241 ? -20.264 -0.711 23.481 1.00 85.00 241 TRP A CA 1
ATOM 1908 C C . TRP A 1 241 ? -21.150 -1.407 24.518 1.00 85.00 241 TRP A C 1
ATOM 1910 O O . TRP A 1 241 ? -22.048 -0.775 25.064 1.00 85.00 241 TRP A O 1
ATOM 1920 N N . ASN A 1 242 ? -20.905 -2.690 24.797 1.00 82.31 242 ASN A N 1
ATOM 1921 C CA . ASN A 1 242 ? -21.687 -3.459 25.778 1.00 82.31 242 ASN A CA 1
ATOM 1922 C C . ASN A 1 242 ? -21.065 -3.447 27.189 1.00 82.31 242 ASN A C 1
ATOM 1924 O O . ASN A 1 242 ? -21.445 -4.242 28.046 1.00 82.31 242 ASN A O 1
ATOM 1928 N N . GLY A 1 243 ? -20.116 -2.538 27.429 1.00 74.44 243 GLY A N 1
ATOM 1929 C CA . GLY A 1 243 ? -19.310 -2.479 28.645 1.00 74.44 243 GLY A CA 1
ATOM 1930 C C . GLY A 1 243 ? -18.003 -3.274 28.528 1.00 74.44 243 GLY A C 1
ATOM 1931 O O . GLY A 1 243 ? -17.786 -3.997 27.554 1.00 74.44 243 GLY A O 1
ATOM 1932 N N . PRO A 1 244 ? -17.075 -3.111 29.487 1.00 68.56 244 PRO A N 1
ATOM 1933 C CA . PRO A 1 244 ? -15.848 -3.893 29.508 1.00 68.56 244 PRO A CA 1
ATOM 1934 C C . PRO A 1 244 ? -16.199 -5.376 29.599 1.00 68.56 244 PRO A C 1
ATOM 1936 O O . PRO A 1 244 ? -17.117 -5.754 30.333 1.00 68.56 244 PRO A O 1
ATOM 1939 N N . ALA A 1 245 ? -15.472 -6.224 28.864 1.00 64.12 245 ALA A N 1
ATOM 1940 C CA . ALA A 1 245 ? -15.643 -7.657 29.019 1.00 64.12 245 ALA A CA 1
ATOM 1941 C C . ALA A 1 245 ? -15.516 -7.995 30.500 1.00 64.12 245 ALA A C 1
ATOM 1943 O O . ALA A 1 245 ? -14.502 -7.676 31.124 1.00 64.12 245 ALA A O 1
ATOM 1944 N N . LYS A 1 246 ? -16.519 -8.689 31.050 1.00 60.03 246 LYS A N 1
ATOM 1945 C CA . LYS A 1 246 ? -16.345 -9.480 32.270 1.00 60.03 246 LYS A CA 1
ATOM 1946 C C . LYS A 1 246 ? -15.408 -10.632 31.920 1.00 60.03 246 LYS A C 1
ATOM 1948 O O . LYS A 1 246 ? -15.817 -11.786 31.841 1.00 60.03 246 LYS A O 1
ATOM 1953 N N . MET A 1 247 ? -14.165 -10.313 31.575 1.00 54.25 247 MET A N 1
ATOM 1954 C CA . MET A 1 247 ? -13.120 -11.300 31.484 1.00 54.25 247 MET A CA 1
ATOM 1955 C C . MET A 1 247 ? -13.028 -11.880 32.878 1.00 54.25 247 MET A C 1
ATOM 1957 O O . MET A 1 247 ? -12.644 -11.180 33.809 1.00 54.25 247 MET A O 1
ATOM 1961 N N . GLY A 1 248 ? -13.386 -13.152 33.014 1.00 53.69 248 GLY A N 1
ATOM 1962 C CA . GLY A 1 248 ? -13.162 -13.939 34.220 1.00 53.69 248 GLY A CA 1
ATOM 1963 C C . GLY A 1 248 ? -11.676 -14.158 34.514 1.00 53.69 248 GLY A C 1
ATOM 1964 O O . GLY A 1 248 ? -11.319 -15.196 35.056 1.00 53.69 248 GLY A O 1
ATOM 1965 N N . TYR A 1 249 ? -10.802 -13.205 34.169 1.00 51.59 249 TYR A N 1
ATOM 1966 C CA . TYR A 1 249 ? -9.608 -13.004 34.962 1.00 51.59 249 TYR A CA 1
ATOM 1967 C C . TYR A 1 249 ? -10.141 -12.660 36.346 1.00 51.59 249 TYR A C 1
ATOM 1969 O O . TYR A 1 249 ? -10.654 -11.560 36.558 1.00 51.59 249 TYR A O 1
ATOM 1977 N N . ALA A 1 250 ? -10.115 -13.651 37.246 1.00 49.41 250 ALA A N 1
ATOM 1978 C CA . ALA A 1 250 ? -10.187 -13.421 38.679 1.00 49.41 250 ALA A CA 1
ATOM 1979 C C . ALA A 1 250 ? -9.419 -12.133 38.924 1.00 49.41 250 ALA A C 1
ATOM 1981 O O . ALA A 1 250 ? -8.271 -12.052 38.477 1.00 49.41 250 ALA A O 1
ATOM 1982 N N . ALA A 1 251 ? -10.109 -11.114 39.448 1.00 46.19 251 ALA A N 1
ATOM 1983 C CA . ALA A 1 251 ? -9.539 -9.797 39.646 1.00 46.19 251 ALA A CA 1
ATOM 1984 C C . ALA A 1 251 ? -8.115 -10.006 40.148 1.00 46.19 251 ALA A C 1
ATOM 1986 O O . ALA A 1 251 ? -7.936 -10.583 41.221 1.00 46.19 251 ALA A O 1
ATOM 1987 N N . VAL A 1 252 ? -7.112 -9.647 39.333 1.00 50.34 252 VAL A N 1
ATOM 1988 C CA . VAL A 1 252 ? -5.764 -9.482 39.870 1.00 50.34 252 VAL A CA 1
ATOM 1989 C C . VAL A 1 252 ? -6.016 -8.549 41.037 1.00 50.34 252 VAL A C 1
ATOM 1991 O O . VAL A 1 252 ? -6.579 -7.482 40.765 1.00 50.34 252 VAL A O 1
ATOM 1994 N N . PRO A 1 253 ? -5.780 -8.981 42.294 1.00 47.94 253 PRO A N 1
ATOM 1995 C CA . PRO A 1 253 ? -6.122 -8.186 43.453 1.00 47.94 253 PRO A CA 1
ATOM 1996 C C . PRO A 1 253 ? -5.573 -6.810 43.161 1.00 47.94 253 PRO A C 1
ATOM 1998 O O . PRO A 1 253 ? -4.369 -6.670 42.936 1.00 47.94 253 PRO A O 1
ATOM 2001 N N . THR A 1 254 ? -6.470 -5.839 42.991 1.00 46.72 254 THR A N 1
ATOM 2002 C CA . THR A 1 254 ? -6.077 -4.451 42.838 1.00 46.72 254 THR A CA 1
ATOM 2003 C C . THR A 1 254 ? -5.217 -4.204 44.051 1.00 46.72 254 THR A C 1
ATOM 2005 O O . THR A 1 254 ? -5.733 -4.197 45.171 1.00 46.72 254 THR A O 1
ATOM 2008 N N . LEU A 1 255 ? -3.901 -4.131 43.832 1.00 49.66 255 LEU A N 1
ATOM 2009 C CA . LEU A 1 255 ? -2.978 -3.692 44.855 1.00 49.66 255 LEU A CA 1
ATOM 2010 C C . LEU A 1 255 ? -3.611 -2.422 45.419 1.00 49.66 255 LEU A C 1
ATOM 2012 O O . LEU A 1 255 ? -4.069 -1.587 44.623 1.00 49.66 255 LEU A O 1
ATOM 2016 N N . PRO A 1 256 ? -3.753 -2.330 46.751 1.00 59.66 256 PRO A N 1
ATOM 2017 C CA . PRO A 1 256 ? -4.384 -1.181 47.366 1.00 59.66 256 PRO A CA 1
ATOM 2018 C C . PRO A 1 256 ? -3.759 0.085 46.771 1.00 59.66 256 PRO A C 1
ATOM 2020 O O . PRO A 1 256 ? -2.555 0.082 46.486 1.00 59.66 256 PRO A O 1
ATOM 2023 N N . PRO A 1 257 ? -4.571 1.123 46.508 1.00 51.97 257 PRO A N 1
ATOM 2024 C CA . PRO A 1 257 ? -4.090 2.358 45.910 1.00 51.97 257 PRO A CA 1
ATOM 2025 C C . PRO A 1 257 ? -2.830 2.791 46.651 1.00 51.97 257 PRO A C 1
ATOM 2027 O O . PRO A 1 257 ? -2.844 2.929 47.873 1.00 51.97 257 PRO A O 1
ATOM 2030 N N . ASN A 1 258 ? -1.724 2.917 45.916 1.00 55.03 258 ASN A N 1
ATOM 2031 C CA . ASN A 1 258 ? -0.470 3.373 46.487 1.00 55.03 258 ASN A CA 1
ATOM 2032 C C . ASN A 1 258 ? -0.704 4.802 46.987 1.00 55.03 258 ASN A C 1
ATOM 2034 O O . ASN A 1 258 ? -0.754 5.741 46.193 1.00 55.03 258 ASN A O 1
ATOM 2038 N N . THR A 1 259 ? -0.878 4.953 48.298 1.00 64.06 259 THR A N 1
ATOM 2039 C CA . THR A 1 259 ? -1.149 6.224 48.982 1.00 64.06 259 THR A CA 1
ATOM 2040 C C . THR A 1 259 ? -0.020 7.244 48.819 1.00 64.06 259 THR A C 1
ATOM 2042 O O . THR A 1 259 ? -0.196 8.399 49.189 1.00 64.06 259 THR A O 1
ATOM 2045 N N . ASN A 1 260 ? 1.101 6.862 48.198 1.00 65.44 260 ASN A N 1
ATOM 2046 C CA . ASN A 1 260 ? 2.211 7.756 47.881 1.00 65.44 260 ASN A CA 1
ATOM 2047 C C . ASN A 1 260 ? 2.156 8.345 46.459 1.00 65.44 260 ASN A C 1
ATOM 2049 O O . ASN A 1 260 ? 3.077 9.062 46.068 1.00 65.44 260 ASN A O 1
ATOM 2053 N N . GLN A 1 261 ? 1.115 8.077 45.659 1.00 49.81 261 GLN A N 1
ATOM 2054 C CA . GLN A 1 261 ? 0.908 8.824 44.416 1.00 49.81 261 GLN A CA 1
ATOM 2055 C C . GLN A 1 261 ? 0.299 10.191 44.731 1.00 49.81 261 GLN A C 1
ATOM 2057 O O . GLN A 1 261 ? -0.905 10.331 44.938 1.00 49.81 261 GLN A O 1
ATOM 2062 N N . ALA A 1 262 ? 1.171 11.201 44.768 1.00 57.03 262 ALA A N 1
ATOM 2063 C CA . ALA A 1 262 ? 0.789 12.604 44.793 1.00 57.03 262 ALA A CA 1
ATOM 2064 C C . ALA A 1 262 ? -0.244 12.897 43.683 1.00 57.03 262 ALA A C 1
ATOM 2066 O O . ALA A 1 262 ? -0.134 12.334 42.587 1.00 57.03 262 ALA A O 1
ATOM 2067 N N . PRO A 1 263 ? -1.247 13.754 43.947 1.00 56.12 263 PRO A N 1
ATOM 2068 C CA . PRO A 1 263 ? -2.306 14.051 42.994 1.00 56.12 263 PRO A CA 1
ATOM 2069 C C . PRO A 1 263 ? -1.695 14.530 41.678 1.00 56.12 263 PRO A C 1
ATOM 2071 O O . PRO A 1 263 ? -0.987 15.537 41.642 1.00 56.12 263 PRO A O 1
ATOM 2074 N N . ALA A 1 264 ? -1.961 13.786 40.601 1.00 53.00 264 ALA A N 1
ATOM 2075 C CA . ALA A 1 264 ? -1.626 14.211 39.253 1.00 53.00 264 ALA A CA 1
ATOM 2076 C C . ALA A 1 264 ? -2.249 15.593 39.037 1.00 53.00 264 ALA A C 1
ATOM 2078 O O . ALA A 1 264 ? -3.471 15.750 39.112 1.00 53.00 264 ALA A O 1
ATOM 2079 N N . SER A 1 265 ? -1.392 16.595 38.845 1.00 53.62 265 SER A N 1
ATOM 2080 C CA . SER A 1 265 ? -1.797 17.968 38.602 1.00 53.62 265 SER A CA 1
ATOM 2081 C C . SER A 1 265 ? -2.782 17.988 37.439 1.00 53.62 265 SER A C 1
ATOM 2083 O O . SER A 1 265 ? -2.489 17.560 36.321 1.00 53.62 265 SER A O 1
ATOM 2085 N N . GLN A 1 266 ? -3.997 18.443 37.731 1.00 49.00 266 GLN A N 1
ATOM 2086 C CA . GLN A 1 266 ? -5.017 18.692 36.730 1.00 49.00 266 GLN A CA 1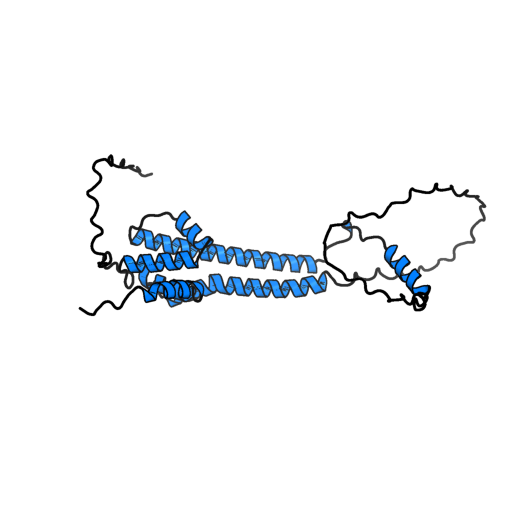
ATOM 2087 C C . GLN A 1 266 ? -4.492 19.802 35.822 1.00 49.00 266 GLN A C 1
ATOM 2089 O O . GLN A 1 266 ? -4.547 20.981 36.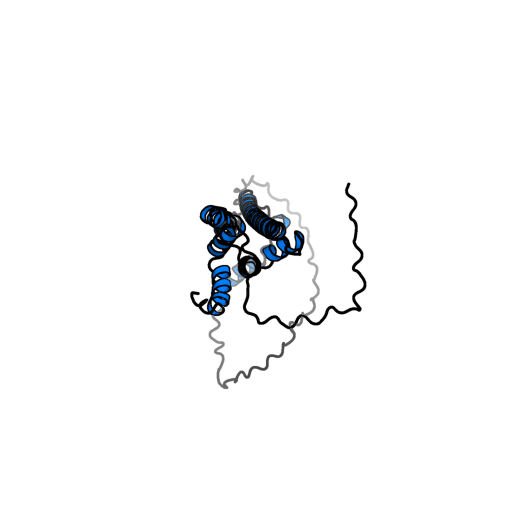162 1.00 49.00 266 GLN A O 1
ATOM 2094 N N . PHE A 1 267 ? -3.928 19.422 34.678 1.00 52.75 267 PHE A N 1
ATOM 2095 C CA . PHE A 1 267 ? -3.550 20.366 33.640 1.00 52.75 267 PHE A CA 1
ATOM 2096 C C . PHE A 1 267 ? -4.846 20.867 32.988 1.00 52.75 267 PHE A C 1
ATOM 2098 O O . PHE A 1 267 ? -5.351 20.284 32.026 1.00 52.75 267 PHE A O 1
ATOM 2105 N N . MET A 1 268 ? -5.428 21.915 33.578 1.00 53.09 268 MET A N 1
ATOM 2106 C CA . MET A 1 268 ? -6.459 22.735 32.950 1.00 53.09 268 MET A CA 1
ATOM 2107 C C . MET A 1 268 ? -5.877 23.288 31.650 1.00 53.09 268 MET A C 1
ATOM 2109 O O . MET A 1 268 ? -5.056 24.199 31.652 1.00 53.09 268 MET A O 1
ATOM 2113 N N . THR A 1 269 ? -6.291 22.715 30.527 1.00 55.06 269 THR A N 1
ATOM 2114 C CA . THR A 1 269 ? -6.110 23.336 29.219 1.00 55.06 269 THR A CA 1
ATOM 2115 C C . THR A 1 269 ? -7.256 24.322 29.051 1.00 55.06 269 THR A C 1
ATOM 2117 O O . THR A 1 269 ? -8.383 23.949 28.735 1.00 55.06 269 THR A O 1
ATOM 2120 N N . THR A 1 270 ? -6.980 25.590 29.351 1.00 59.78 270 THR A N 1
ATOM 2121 C CA . THR A 1 270 ? -7.832 26.713 28.964 1.00 59.78 270 THR A CA 1
ATOM 2122 C C . THR A 1 270 ? -7.887 26.775 27.445 1.00 59.78 270 THR A C 1
ATOM 2124 O O . THR A 1 270 ? -6.849 26.744 26.782 1.00 59.78 270 THR A O 1
ATOM 2127 N N . GLY A 1 271 ? -9.106 26.812 26.913 1.00 59.31 271 GLY A N 1
ATOM 2128 C CA . GLY A 1 271 ? -9.359 26.934 25.487 1.00 59.31 271 GLY A CA 1
ATOM 2129 C C . GLY A 1 271 ? -8.865 28.257 24.910 1.00 59.31 271 GLY A C 1
ATOM 2130 O O . GLY A 1 271 ? -8.862 29.282 25.592 1.00 59.31 271 GLY A O 1
ATOM 2131 N N . VAL A 1 272 ? -8.496 28.186 23.634 1.00 57.12 272 VAL A N 1
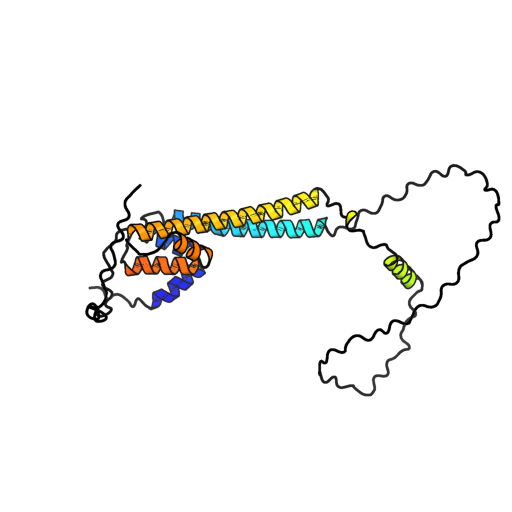ATOM 2132 C CA . VAL A 1 272 ? -8.532 29.274 22.653 1.00 57.12 272 VAL A CA 1
ATOM 2133 C C . VAL A 1 272 ? -9.070 28.667 21.365 1.00 57.12 272 VAL A C 1
ATOM 2135 O O . VAL A 1 272 ? -8.615 27.548 21.028 1.00 57.12 272 VAL A O 1
#

InterPro domains:
  IPR006461 PLAC8 motif-containing protein [PF04749] (179-229)
  IPR006461 PLAC8 motif-containing protein [PTHR15907] (173-234)
  IPR006461 PLAC8 motif-containing protein [TIGR01571] (180-231)

pLDDT: mean 72.9, std 14.33, range [44.53, 95.56]

Sequence (272 aa):
MKPVKAVDEDRWLTCLYSRYLPCVAFASNSKRGLRSSPWLHGILFLVLFGMAYWVAASALAAASHNVLATCNGPLPHPPHPHPSHHHPEDPPAHDDEFHHHPHHPPGPLIDIWGPEGDKKGDRKILPGATLDLDLVKPEQPEARQLQANELSRPEPRPEDFQATPECRQAVGLYLGAWFAVIASFLVAVHYAARRRTMLRTKFGIAGSRMRDFCTWFWCPSCALCQETRTLWVNQVHDGVWNGPAKMGYAAVPTLPPNTNQAPASQFMTTGV

Organism: NCBI:txid706552

Radius of gyration: 38.11 Å; chains: 1; bounding box: 89×66×107 Å

Foldseek 3Di:
DPPPPDPVVVQVVLLVCCVPPVLQLQLVLCQLAPLDHSVVSSVLLCCLQVVLVVLLVVLVVVLVVQCCPPVVPPDDPDPDPDPPPPPPDDDDDDDDDDDDDDDDDDDDDDDPDDDDDDDPDPDPDDPDPPPPPVPPDPDDVVVVVVVVVVVPPDDDDPVPPDQDPSNVVSVVSNVVSVVVSVVSLLVSLLVQLVVVVVSCVLVVHDDDSVVSSCCCNPPVSSSSSVSVVVSVQQVRGSNDRPGGPPPPPVPPPPPPPPPPPDPDPPPPPDDD

Secondary structure (DSSP, 8-state):
------TTHHHHHHHHHHHH-HHHHHHHHHHHHH---HHHHHHHHIIIIIIHHHHHHHHHHHHHHHHHHHHSSPPPPPPPPP------PPPPP------PPPPPPPPP------------------TT----GGG-PPPPHHHHHHHHHHHTSPPPPGGG----HHHHHHHHHHHHHHHHHHHHHHHHHHHHHHHHHHHHHHTT----HHHHHHHHHH-HHHHHHHHHHHHHHTTEETTEE--S----------PPP-TT------------